Protein AF-A0A7Y2J0A7-F1 (afdb_monomer)

Solvent-accessible surface area (backbone atoms only — not comparable to full-atom values): 10493 Å² total; per-residue (Å²): 134,91,78,82,80,73,79,68,77,66,70,48,81,43,72,71,46,45,48,79,30,55,46,78,40,75,94,74,41,31,39,36,39,53,34,54,49,32,72,32,70,33,45,64,50,41,46,47,48,51,52,48,50,52,51,53,39,60,71,69,75,52,69,71,28,32,35,39,36,38,28,37,69,43,42,71,33,80,70,11,40,67,49,42,56,51,52,52,50,52,49,42,73,71,30,41,77,47,70,30,33,20,34,58,40,75,66,56,42,54,50,51,45,57,75,70,57,76,78,74,85,62,92,44,62,34,70,46,66,68,62,36,51,54,52,56,74,73,52,86,81,84,70,77,85,70,86,76,77,77,73,94,69,57,81,70,70,64,66,79,77,69,82,83,70,90,84,70,91,74,91,86,85,133

Foldseek 3Di:
DDDPPPPPVEFDLDLVSLVVQWDADVVLQETEGELALYEAPAQVSLCSNLVSNVVVCVVVVAWAGAYEYECANHHYDPRNVVNNVVSVVVSCVGYYPYYAYENHDPVSVVVVCVVVPDDDDPVRYYHDPVVNSVVSSPDDDPDDDDPDPPPPDDPVNVPPPDDDPPPDPDDDDD

pLDDT: mean 75.25, std 20.15, range [33.25, 95.31]

Sequence (174 aa):
MAQTDSTVDEIEFTPEGIDTRLTFHPEKEVFEVDLSHVHFHNSADVNAFYDRAEDRIAQSGEDLWFFLVNYQGCRIDPAAWIAFSRRGKTLNLAHSMASVRYDASPETRRQIERDAGTEAFDPNLFTDRDAAMARLSTMPSKRRAKIVHTPNYTRADFVERIEFLMEDRIMEVD

Secondary structure (DSSP, 8-state):
---------PPP-SHHHHHTTEEEEGGGTEEEEE-TT-EE-SHHHHHHHHHHHHHHHHHTT-S-EEEEEE-TT-EE-HHHHHHHHHHHHHHHHHHEEEEEEE---HHHHHHHHHHTTS-S--TTEESSHHHHHHHHHTSPP-S-----------TTTTTTT----TTS------

Structure (mmCIF, N/CA/C/O backbone):
data_AF-A0A7Y2J0A7-F1
#
_entry.id   AF-A0A7Y2J0A7-F1
#
loop_
_atom_site.group_PDB
_atom_site.id
_atom_site.type_symbol
_atom_site.label_atom_id
_atom_site.label_alt_id
_atom_site.label_comp_id
_atom_site.label_asym_id
_atom_site.label_entity_id
_atom_site.label_seq_id
_atom_site.pdbx_PDB_ins_code
_atom_site.Cartn_x
_atom_site.Cartn_y
_atom_site.Cartn_z
_atom_site.occupancy
_atom_site.B_iso_or_equiv
_atom_site.auth_seq_id
_atom_site.auth_comp_id
_atom_site.auth_asym_id
_atom_site.auth_atom_id
_atom_site.pdbx_PDB_model_num
ATOM 1 N N . MET A 1 1 ? -2.227 -18.721 -37.559 1.00 42.53 1 MET A N 1
ATOM 2 C CA . MET A 1 1 ? -1.146 -18.283 -36.652 1.00 42.53 1 MET A CA 1
ATOM 3 C C . MET A 1 1 ? -1.811 -17.484 -35.554 1.00 42.53 1 MET A C 1
ATOM 5 O O . MET A 1 1 ? -2.503 -16.528 -35.870 1.00 42.53 1 MET A O 1
ATOM 9 N N . ALA A 1 2 ? -1.741 -17.975 -34.319 1.00 42.91 2 ALA A N 1
ATOM 10 C CA . ALA A 1 2 ? -2.363 -17.337 -33.169 1.00 42.91 2 ALA A CA 1
ATOM 11 C C . ALA A 1 2 ? -1.525 -16.122 -32.766 1.00 42.91 2 ALA A C 1
ATOM 13 O O . ALA A 1 2 ? -0.347 -16.269 -32.451 1.00 42.91 2 ALA A O 1
ATOM 14 N N . GLN A 1 3 ? -2.135 -14.945 -32.799 1.00 38.09 3 GLN A N 1
ATOM 15 C CA . GLN A 1 3 ? -1.621 -13.763 -32.130 1.00 38.09 3 GLN A CA 1
ATOM 16 C C . GLN A 1 3 ? -2.648 -13.452 -31.049 1.00 38.09 3 GLN A C 1
ATOM 18 O O . GLN A 1 3 ? -3.631 -12.754 -31.274 1.00 38.09 3 GLN A O 1
ATOM 23 N N . THR A 1 4 ? -2.488 -14.128 -29.913 1.00 41.62 4 THR A N 1
ATOM 24 C CA . THR A 1 4 ? -3.208 -13.792 -28.691 1.00 41.62 4 THR A CA 1
ATOM 25 C C . THR A 1 4 ? -2.550 -12.526 -28.168 1.00 41.62 4 THR A C 1
ATOM 27 O O . THR A 1 4 ? -1.594 -12.586 -27.399 1.00 41.62 4 THR A O 1
ATOM 30 N N . ASP A 1 5 ? -3.004 -11.385 -28.674 1.00 42.00 5 ASP A N 1
ATOM 31 C CA . ASP A 1 5 ? -2.735 -10.088 -28.071 1.00 42.00 5 ASP A CA 1
ATOM 32 C C . ASP A 1 5 ? -3.606 -10.010 -26.812 1.00 42.00 5 ASP A C 1
ATOM 34 O O . ASP A 1 5 ? -4.701 -9.450 -26.799 1.00 42.00 5 ASP A O 1
ATOM 38 N N . SER A 1 6 ? -3.188 -10.747 -25.780 1.00 44.53 6 SER A N 1
ATOM 39 C CA . SER A 1 6 ? -3.739 -10.589 -24.444 1.00 44.53 6 SER A CA 1
ATOM 40 C C . SER A 1 6 ? -3.280 -9.221 -23.979 1.00 44.53 6 SER A C 1
ATOM 42 O O . SER A 1 6 ? -2.141 -9.072 -23.545 1.00 44.53 6 SER A O 1
ATOM 44 N N . THR A 1 7 ? -4.157 -8.233 -24.116 1.00 47.16 7 THR A N 1
ATOM 45 C CA . THR A 1 7 ? -4.034 -6.919 -23.494 1.00 47.16 7 THR A CA 1
ATOM 46 C C . THR A 1 7 ? -3.964 -7.169 -21.990 1.00 47.16 7 THR A C 1
ATOM 48 O O . THR A 1 7 ? -4.975 -7.356 -21.319 1.00 47.16 7 THR A O 1
ATOM 51 N N . VAL A 1 8 ? -2.748 -7.340 -21.477 1.00 52.97 8 VAL A N 1
ATOM 52 C CA . VAL A 1 8 ? -2.506 -7.301 -20.042 1.00 52.97 8 VAL A CA 1
ATOM 53 C C . VAL A 1 8 ? -2.794 -5.856 -19.673 1.00 52.97 8 VAL A C 1
ATOM 55 O O . VAL A 1 8 ? -2.208 -4.965 -20.280 1.00 52.97 8 VAL A O 1
ATOM 58 N N . ASP A 1 9 ? -3.762 -5.643 -18.787 1.00 57.22 9 ASP A N 1
ATOM 59 C CA . ASP A 1 9 ? -4.201 -4.327 -18.317 1.00 57.22 9 ASP A CA 1
ATOM 60 C C . ASP A 1 9 ? -3.012 -3.633 -17.627 1.00 57.22 9 ASP A C 1
ATOM 62 O O . ASP A 1 9 ? -2.760 -3.802 -16.429 1.00 57.22 9 ASP A O 1
ATOM 66 N N . GLU A 1 10 ? -2.178 -2.978 -18.435 1.00 67.31 10 GLU A N 1
ATOM 67 C CA . GLU A 1 10 ? -0.972 -2.302 -17.993 1.00 67.31 10 GLU A CA 1
ATOM 68 C C . GLU A 1 10 ? -1.416 -1.044 -17.259 1.00 67.31 10 GLU A C 1
ATOM 70 O O . GLU A 1 10 ? -2.137 -0.204 -17.797 1.00 67.31 10 GLU A O 1
ATOM 75 N N . ILE A 1 11 ? -1.047 -0.955 -15.984 1.00 83.31 11 ILE A N 1
ATOM 76 C CA . ILE A 1 11 ? -1.412 0.186 -15.159 1.00 83.31 11 ILE A CA 1
ATOM 77 C C . ILE A 1 11 ? -0.820 1.466 -15.753 1.00 83.31 11 ILE A C 1
ATOM 79 O O . ILE A 1 11 ? 0.379 1.558 -16.016 1.00 83.31 11 ILE A O 1
ATOM 83 N N . GLU A 1 12 ? -1.647 2.494 -15.889 1.00 87.75 12 GLU A N 1
ATOM 84 C CA . GLU A 1 12 ? -1.138 3.846 -16.065 1.00 87.75 12 GLU A CA 1
ATOM 85 C C . GLU A 1 12 ? -0.694 4.379 -14.697 1.00 87.75 12 GLU A C 1
ATOM 87 O O . GLU A 1 12 ? -1.491 4.445 -13.760 1.00 87.75 12 GLU A O 1
ATOM 92 N N . PHE A 1 13 ? 0.573 4.790 -14.564 1.00 91.06 13 PHE A N 1
ATOM 93 C CA . PHE A 1 13 ? 1.109 5.416 -13.342 1.00 91.06 13 PHE A CA 1
ATOM 94 C C . PHE A 1 13 ? 0.624 6.871 -13.163 1.00 91.06 13 PHE A C 1
ATOM 96 O O . PHE A 1 13 ? 1.389 7.777 -12.830 1.00 91.06 13 PHE A O 1
ATOM 103 N N . THR A 1 14 ? -0.665 7.092 -13.406 1.00 92.38 14 THR A N 1
ATOM 104 C CA . THR A 1 14 ? -1.423 8.309 -13.118 1.00 92.38 14 THR A CA 1
ATOM 105 C C . THR A 1 14 ? -2.182 8.137 -11.799 1.00 92.38 14 THR A C 1
ATOM 107 O O . THR A 1 14 ? -2.422 7.004 -11.370 1.00 92.38 14 THR A O 1
ATOM 110 N N . PRO A 1 15 ? -2.582 9.227 -11.121 1.00 91.19 15 PRO A N 1
ATOM 111 C CA . PRO A 1 15 ? -3.362 9.129 -9.887 1.00 91.19 15 PRO A CA 1
ATOM 112 C C . PRO A 1 15 ? -4.623 8.268 -10.035 1.00 91.19 15 PRO A C 1
ATOM 114 O O . PRO A 1 15 ? -4.916 7.461 -9.156 1.00 91.19 15 PRO A O 1
ATOM 117 N N . GLU A 1 16 ? -5.340 8.406 -11.150 1.00 91.44 16 GLU A N 1
ATOM 118 C CA . GLU A 1 16 ? -6.568 7.666 -11.437 1.00 91.44 16 GLU A CA 1
ATOM 119 C C . GLU A 1 16 ? -6.286 6.183 -11.692 1.00 91.44 16 GLU A C 1
ATOM 121 O O . GLU A 1 16 ? -6.995 5.330 -11.160 1.00 91.44 16 GLU A O 1
ATOM 126 N N . GLY A 1 17 ? -5.234 5.868 -12.457 1.00 90.88 17 GLY A N 1
ATOM 127 C CA . GLY A 1 17 ? -4.824 4.489 -12.720 1.00 90.88 17 GLY A CA 1
ATOM 128 C C . GLY A 1 17 ? -4.378 3.776 -11.445 1.00 90.88 17 GLY A C 1
ATOM 129 O O . GLY A 1 17 ? -4.804 2.651 -11.177 1.00 90.88 17 GLY A O 1
ATOM 130 N N . ILE A 1 18 ? -3.604 4.459 -10.599 1.00 93.38 18 ILE A N 1
ATOM 131 C CA . ILE A 1 18 ? -3.159 3.930 -9.306 1.00 93.38 18 ILE A CA 1
ATOM 132 C C . ILE A 1 18 ? -4.339 3.735 -8.348 1.00 93.38 18 ILE A C 1
ATOM 134 O O . ILE A 1 18 ? -4.403 2.708 -7.677 1.00 93.38 18 ILE A O 1
ATOM 138 N N . ASP A 1 19 ? -5.309 4.651 -8.313 1.00 91.81 19 ASP A N 1
ATOM 139 C CA . ASP A 1 19 ? -6.481 4.531 -7.437 1.00 91.81 19 ASP A CA 1
ATOM 140 C C . ASP A 1 19 ? -7.290 3.256 -7.681 1.00 91.81 19 ASP A C 1
ATOM 142 O O . ASP A 1 19 ? -7.824 2.688 -6.727 1.00 91.81 19 ASP A O 1
ATOM 146 N N . THR A 1 20 ? -7.336 2.757 -8.921 1.00 92.44 20 THR A N 1
ATOM 147 C CA . THR A 1 20 ? -8.010 1.482 -9.231 1.00 92.44 20 THR A CA 1
ATOM 148 C C . THR A 1 20 ? -7.403 0.285 -8.494 1.00 92.44 20 THR A C 1
ATOM 150 O O . THR A 1 20 ? -8.070 -0.732 -8.312 1.00 92.44 20 THR A O 1
ATOM 153 N N . ARG A 1 21 ? -6.152 0.411 -8.037 1.00 92.88 21 ARG A N 1
ATOM 154 C CA . ARG A 1 21 ? -5.388 -0.631 -7.343 1.00 92.88 21 ARG A CA 1
ATOM 155 C C . ARG A 1 21 ? -5.369 -0.468 -5.826 1.00 92.88 21 ARG A C 1
ATOM 157 O O . ARG A 1 21 ? -4.799 -1.310 -5.133 1.00 92.88 21 ARG A O 1
ATOM 164 N N . LEU A 1 22 ? -5.963 0.601 -5.296 1.00 93.94 22 LEU A N 1
ATOM 165 C CA . LEU A 1 22 ? -5.904 0.959 -3.882 1.00 93.94 22 LEU A CA 1
ATOM 166 C C . LEU A 1 22 ? -7.299 0.901 -3.254 1.00 93.94 22 LEU A C 1
ATOM 168 O O . LEU A 1 22 ? -8.128 1.789 -3.456 1.00 93.94 22 LEU A O 1
ATOM 172 N N . THR A 1 23 ? -7.553 -0.124 -2.441 1.00 94.50 23 THR A N 1
ATOM 173 C CA . THR A 1 23 ? -8.860 -0.340 -1.802 1.00 94.50 23 THR A CA 1
ATOM 174 C C . THR A 1 23 ? -8.749 -0.293 -0.282 1.00 94.50 23 THR A C 1
ATOM 176 O O . THR A 1 23 ? -7.892 -0.940 0.311 1.00 94.50 23 THR A O 1
ATOM 179 N N . PHE A 1 24 ? -9.648 0.439 0.375 1.00 92.50 24 PHE A N 1
ATOM 180 C CA . PHE A 1 24 ? -9.759 0.451 1.835 1.00 92.50 24 PHE A CA 1
ATOM 181 C C . PHE A 1 24 ? -10.972 -0.367 2.274 1.00 92.50 24 PHE A C 1
ATOM 183 O O . PHE A 1 24 ? -12.084 -0.120 1.813 1.00 92.50 24 PHE A O 1
ATOM 190 N N . HIS A 1 25 ? -10.754 -1.287 3.212 1.00 91.88 25 HIS A N 1
ATOM 191 C CA . HIS A 1 25 ? -11.788 -2.060 3.903 1.00 91.88 25 HIS A CA 1
ATOM 192 C C . HIS A 1 25 ? -11.868 -1.556 5.350 1.00 91.88 25 HIS A C 1
ATOM 194 O O . HIS A 1 25 ? -11.196 -2.104 6.233 1.00 91.88 25 HIS A O 1
ATOM 200 N N . PRO A 1 26 ? -12.604 -0.459 5.614 1.00 88.75 26 PRO A N 1
ATOM 201 C CA . PRO A 1 26 ? -12.605 0.202 6.916 1.00 88.75 26 PRO A CA 1
ATOM 202 C C . PRO A 1 26 ? -13.089 -0.715 8.041 1.00 88.75 26 PRO A C 1
ATOM 204 O O . PRO A 1 26 ? -12.529 -0.669 9.132 1.00 88.75 26 PRO A O 1
ATOM 207 N N . GLU A 1 27 ? -14.057 -1.595 7.776 1.00 87.50 27 GLU A N 1
ATOM 208 C CA . GLU A 1 27 ? -14.594 -2.528 8.771 1.00 87.50 27 GLU A CA 1
ATOM 209 C C . GLU A 1 27 ? -13.592 -3.600 9.221 1.00 87.50 27 GLU A C 1
ATOM 211 O O . GLU A 1 27 ? -13.743 -4.168 10.300 1.00 87.50 27 GLU A O 1
ATOM 216 N N . LYS A 1 28 ? -12.554 -3.855 8.417 1.00 87.75 28 LYS A N 1
ATOM 217 C CA . LYS A 1 28 ? -11.457 -4.781 8.741 1.00 87.75 28 LYS A CA 1
ATOM 218 C C . LYS A 1 28 ? -10.154 -4.056 9.062 1.00 87.75 28 LYS A C 1
ATOM 220 O O . LYS A 1 28 ? -9.157 -4.708 9.349 1.00 87.75 28 LYS A O 1
ATOM 225 N N . GLU A 1 29 ? -10.154 -2.725 8.984 1.00 92.81 29 GLU A N 1
ATOM 226 C CA . GLU A 1 29 ? -8.959 -1.890 9.102 1.00 92.81 29 GLU A CA 1
ATOM 227 C C . GLU A 1 29 ? -7.859 -2.281 8.099 1.00 92.81 29 GLU A C 1
ATOM 229 O O . GLU A 1 29 ? -6.673 -2.118 8.381 1.00 92.81 29 GLU A O 1
ATOM 234 N N . VAL A 1 30 ? -8.246 -2.786 6.919 1.00 92.88 30 VAL A N 1
ATOM 235 C CA . VAL A 1 30 ? -7.316 -3.257 5.881 1.00 92.88 30 VAL A CA 1
ATOM 236 C C . VAL A 1 30 ? -7.181 -2.226 4.767 1.00 92.88 30 VAL A C 1
ATOM 238 O O . VAL A 1 30 ? -8.174 -1.763 4.210 1.00 92.88 30 VAL A O 1
ATOM 241 N N . PHE A 1 31 ? -5.941 -1.917 4.412 1.00 94.62 31 PHE A N 1
ATOM 242 C CA . PHE A 1 31 ? -5.571 -1.273 3.164 1.00 94.62 31 PHE A CA 1
ATOM 243 C C . PHE A 1 31 ? -5.055 -2.343 2.198 1.00 94.62 31 PHE A C 1
ATOM 245 O O . PHE A 1 31 ? -4.015 -2.967 2.428 1.00 94.62 31 PHE A O 1
ATOM 252 N N . GLU A 1 32 ? -5.826 -2.596 1.148 1.00 94.50 32 GLU A N 1
ATOM 253 C CA . GLU A 1 32 ? -5.504 -3.552 0.101 1.00 94.50 32 GLU A CA 1
ATOM 254 C C . GLU A 1 32 ? -4.851 -2.851 -1.091 1.00 94.50 32 GLU A C 1
ATOM 256 O O . GLU A 1 32 ? -5.379 -1.880 -1.637 1.00 94.50 32 GLU A O 1
ATOM 261 N N . VAL A 1 33 ? -3.701 -3.383 -1.490 1.00 94.44 33 VAL A N 1
ATOM 262 C CA . VAL A 1 33 ? -2.875 -2.910 -2.594 1.00 94.44 33 VAL A CA 1
ATOM 263 C C . VAL A 1 33 ? -2.801 -4.016 -3.638 1.00 94.44 33 VAL A C 1
ATOM 265 O O . VAL A 1 33 ? -2.189 -5.063 -3.409 1.00 94.44 33 VAL A O 1
ATOM 268 N N . ASP A 1 34 ? -3.414 -3.783 -4.792 1.00 92.88 34 ASP A N 1
ATOM 269 C CA . ASP A 1 34 ? -3.408 -4.725 -5.902 1.00 92.88 34 ASP A CA 1
ATOM 270 C C . ASP A 1 34 ? -2.258 -4.438 -6.879 1.00 92.88 34 ASP A C 1
ATOM 272 O O . ASP A 1 34 ? -2.372 -3.582 -7.751 1.00 92.88 34 ASP A O 1
ATOM 276 N N . LEU A 1 35 ? -1.140 -5.165 -6.769 1.00 91.25 35 LEU A N 1
ATOM 277 C CA . LEU A 1 35 ? -0.046 -5.083 -7.749 1.00 91.25 35 LEU A CA 1
ATOM 278 C C . LEU A 1 35 ? -0.189 -6.128 -8.861 1.00 91.25 35 LEU A C 1
ATOM 280 O O . LEU A 1 35 ? 0.805 -6.461 -9.517 1.00 91.25 35 LEU A O 1
ATOM 284 N N . SER A 1 36 ? -1.393 -6.675 -9.068 1.00 89.69 36 SER A N 1
ATOM 285 C CA . SER A 1 36 ? -1.591 -7.701 -10.080 1.00 89.69 36 SER A CA 1
ATOM 286 C C . SER A 1 36 ? -1.226 -7.184 -11.471 1.00 89.69 36 SER A C 1
ATOM 288 O O . SER A 1 36 ? -1.732 -6.163 -11.937 1.00 89.69 36 SER A O 1
ATOM 290 N N . HIS A 1 37 ? -0.309 -7.896 -12.123 1.00 88.25 37 HIS A N 1
ATOM 291 C CA . HIS A 1 37 ? 0.223 -7.589 -13.450 1.00 88.25 37 HIS A CA 1
ATOM 292 C C . HIS A 1 37 ? 0.879 -6.206 -13.593 1.00 88.25 37 HIS A C 1
ATOM 294 O O . HIS A 1 37 ? 1.171 -5.779 -14.707 1.00 88.25 37 HIS A O 1
ATOM 300 N N . VAL A 1 38 ? 1.178 -5.527 -12.482 1.00 90.75 38 VAL A N 1
ATOM 301 C CA . VAL A 1 38 ? 1.889 -4.247 -12.498 1.00 90.75 38 VAL A CA 1
ATOM 302 C C . VAL A 1 38 ? 3.363 -4.475 -12.819 1.00 90.75 38 VAL A C 1
ATOM 304 O O . VAL A 1 38 ? 4.015 -5.328 -12.206 1.00 90.75 38 VAL A O 1
ATOM 307 N N . HIS A 1 39 ? 3.902 -3.675 -13.740 1.00 91.88 39 HIS A N 1
ATOM 308 C CA . HIS A 1 39 ? 5.323 -3.656 -14.072 1.00 91.88 39 HIS A CA 1
ATOM 309 C C . HIS A 1 39 ? 5.943 -2.303 -13.711 1.00 91.88 39 HIS A C 1
ATOM 311 O O . HIS A 1 39 ? 5.647 -1.280 -14.318 1.00 91.88 39 HIS A O 1
ATOM 317 N N . PHE A 1 40 ? 6.818 -2.304 -12.706 1.00 90.38 40 PHE A N 1
ATOM 318 C CA . PHE A 1 40 ? 7.630 -1.145 -12.340 1.00 90.38 40 PHE A CA 1
ATOM 319 C C . PHE A 1 40 ? 8.939 -1.153 -13.135 1.00 90.38 40 PHE A C 1
ATOM 321 O O . PHE A 1 40 ? 9.831 -1.957 -12.846 1.00 90.38 40 PHE A O 1
ATOM 328 N N . HIS A 1 41 ? 9.072 -0.250 -14.105 1.00 91.38 41 HIS A N 1
ATOM 329 C CA . HIS A 1 41 ? 10.239 -0.170 -14.987 1.00 91.38 41 HIS A CA 1
ATOM 330 C C . HIS A 1 41 ? 11.373 0.640 -14.353 1.00 91.38 41 HIS A C 1
ATOM 332 O O . HIS A 1 41 ? 12.559 0.348 -14.514 1.00 91.38 41 HIS A O 1
ATOM 338 N N . ASN A 1 42 ? 11.017 1.697 -13.627 1.00 91.81 42 ASN A N 1
ATOM 339 C CA . ASN A 1 42 ? 11.978 2.647 -13.084 1.00 91.81 42 ASN A CA 1
ATOM 340 C C . ASN A 1 42 ? 11.521 3.217 -11.727 1.00 91.81 42 ASN A C 1
ATOM 342 O O . ASN A 1 42 ? 10.462 2.885 -11.198 1.00 91.81 42 ASN A O 1
ATOM 346 N N . SER A 1 43 ? 12.353 4.068 -11.126 1.00 93.44 43 SER A N 1
ATOM 347 C CA . SER A 1 43 ? 12.054 4.673 -9.826 1.00 93.44 43 SER A CA 1
ATOM 348 C C . SER A 1 43 ? 10.923 5.704 -9.861 1.00 93.44 43 SER A C 1
ATOM 350 O O . SER A 1 43 ? 10.301 5.915 -8.824 1.00 93.44 43 SER A O 1
ATOM 352 N N . ALA A 1 44 ? 10.638 6.337 -11.002 1.00 94.69 44 ALA A N 1
ATOM 353 C CA . ALA A 1 44 ? 9.530 7.279 -11.138 1.00 94.69 44 ALA A CA 1
ATOM 354 C C . ALA A 1 44 ? 8.179 6.563 -11.014 1.00 94.69 44 ALA A C 1
ATOM 356 O O . ALA A 1 44 ? 7.343 7.030 -10.249 1.00 94.69 44 ALA A O 1
ATOM 357 N N . ASP A 1 45 ? 8.015 5.399 -11.651 1.00 94.44 45 ASP A N 1
ATOM 358 C CA . ASP A 1 45 ? 6.812 4.557 -11.535 1.00 94.44 45 ASP A CA 1
ATOM 359 C C . ASP A 1 45 ? 6.542 4.183 -10.069 1.00 94.44 45 ASP A C 1
ATOM 361 O O . ASP A 1 45 ? 5.434 4.312 -9.547 1.00 94.44 45 ASP A O 1
ATOM 365 N N . VAL A 1 46 ? 7.605 3.762 -9.374 1.00 92.75 46 VAL A N 1
ATOM 366 C CA . VAL A 1 46 ? 7.555 3.422 -7.951 1.00 92.75 46 VAL A CA 1
ATOM 367 C C . VAL A 1 46 ? 7.160 4.641 -7.125 1.00 92.75 46 VAL A C 1
ATOM 369 O O . VAL A 1 46 ? 6.261 4.549 -6.294 1.00 92.75 46 VAL A O 1
ATOM 372 N N . ASN A 1 47 ? 7.826 5.779 -7.327 1.00 93.88 47 ASN A N 1
ATOM 373 C CA . ASN A 1 47 ? 7.534 6.986 -6.562 1.00 93.88 47 ASN A CA 1
ATOM 374 C C . ASN A 1 47 ? 6.085 7.427 -6.781 1.00 93.88 47 ASN A C 1
ATOM 376 O O . ASN A 1 47 ? 5.382 7.606 -5.797 1.00 93.88 47 ASN A O 1
ATOM 380 N N . ALA A 1 48 ? 5.610 7.474 -8.028 1.00 95.00 48 ALA A N 1
ATOM 381 C CA . ALA A 1 48 ? 4.227 7.821 -8.346 1.00 95.00 48 ALA A CA 1
ATOM 382 C C . ALA A 1 48 ? 3.222 6.919 -7.610 1.00 95.00 48 ALA A C 1
ATOM 384 O O . ALA A 1 48 ? 2.286 7.418 -6.984 1.00 95.00 48 ALA A O 1
ATOM 385 N N . PHE A 1 49 ? 3.449 5.600 -7.617 1.00 95.31 49 PHE A N 1
ATOM 386 C CA . PHE A 1 49 ? 2.583 4.647 -6.922 1.00 95.31 49 PHE A CA 1
ATOM 387 C C . PHE A 1 49 ? 2.562 4.868 -5.405 1.00 95.31 49 PHE A C 1
ATOM 389 O O . PHE A 1 49 ? 1.494 4.942 -4.795 1.00 95.31 49 PHE A O 1
ATOM 396 N N . TYR A 1 50 ? 3.737 4.977 -4.781 1.00 93.50 50 TYR A N 1
ATOM 397 C CA . TYR A 1 50 ? 3.836 5.124 -3.329 1.00 93.50 50 TYR A CA 1
ATOM 398 C C . TYR A 1 50 ? 3.395 6.509 -2.841 1.00 93.50 50 TYR A C 1
ATOM 400 O O . TYR A 1 50 ? 2.765 6.582 -1.791 1.00 93.50 50 TYR A O 1
ATOM 408 N N . ASP A 1 51 ? 3.667 7.578 -3.595 1.00 95.25 51 ASP A N 1
ATOM 409 C CA . ASP A 1 51 ? 3.189 8.932 -3.289 1.00 95.25 51 ASP A CA 1
ATOM 410 C C . ASP A 1 51 ? 1.655 8.942 -3.289 1.00 95.25 51 ASP A C 1
ATOM 412 O O . ASP A 1 51 ? 1.027 9.402 -2.335 1.00 95.25 51 ASP A O 1
ATOM 416 N N . ARG A 1 52 ? 1.034 8.321 -4.304 1.00 95.06 52 ARG A N 1
ATOM 417 C CA . ARG A 1 52 ? -0.424 8.211 -4.353 1.00 95.06 52 ARG A CA 1
ATOM 418 C C . ARG A 1 52 ? -0.983 7.352 -3.219 1.00 95.06 52 ARG A C 1
ATOM 420 O O . ARG A 1 52 ? -2.013 7.704 -2.647 1.00 95.06 52 ARG A O 1
ATOM 427 N N . ALA A 1 53 ? -0.325 6.251 -2.862 1.00 92.94 53 ALA A N 1
ATOM 428 C CA . ALA A 1 53 ? -0.743 5.428 -1.730 1.00 92.94 53 ALA A CA 1
ATOM 429 C C . ALA A 1 53 ? -0.695 6.199 -0.398 1.00 92.94 53 ALA A C 1
ATOM 431 O O . ALA A 1 53 ? -1.642 6.116 0.385 1.00 92.94 53 ALA A O 1
ATOM 432 N N . GLU A 1 54 ? 0.361 6.984 -0.162 1.00 93.25 54 GLU A N 1
ATOM 433 C CA . GLU A 1 54 ? 0.490 7.857 1.014 1.00 93.25 54 GLU A CA 1
ATOM 434 C C . GLU A 1 54 ? -0.621 8.918 1.044 1.00 93.25 54 GLU A C 1
ATOM 436 O O . GLU A 1 54 ? -1.290 9.074 2.069 1.00 93.25 54 GLU A O 1
ATOM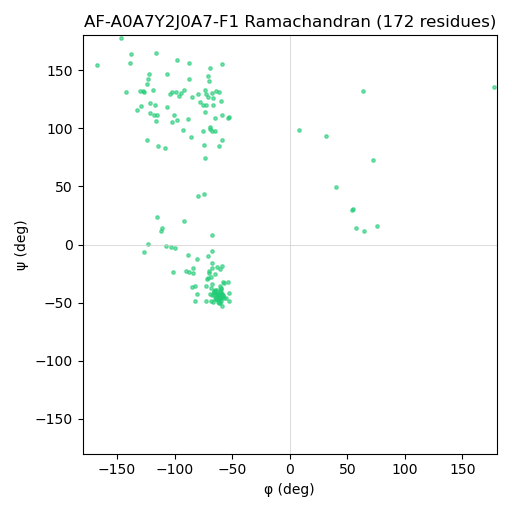 441 N N . ASP A 1 55 ? -0.902 9.567 -0.089 1.00 93.62 55 ASP A N 1
ATOM 442 C CA . ASP A 1 55 ? -2.003 10.529 -0.212 1.00 93.62 55 ASP A CA 1
ATOM 443 C C . ASP A 1 55 ? -3.362 9.897 0.112 1.00 93.62 55 ASP A C 1
ATOM 445 O O . ASP A 1 55 ? -4.192 10.498 0.797 1.00 93.62 55 ASP A O 1
ATOM 449 N N . ARG A 1 56 ? -3.611 8.673 -0.367 1.00 92.81 56 ARG A N 1
ATOM 450 C CA . ARG A 1 56 ? -4.868 7.955 -0.118 1.00 92.81 56 ARG A CA 1
ATOM 451 C C . ARG A 1 56 ? -5.010 7.539 1.346 1.00 92.81 56 ARG A C 1
ATOM 453 O O . ARG A 1 56 ? -6.108 7.646 1.893 1.00 92.81 56 ARG A O 1
ATOM 460 N N . ILE A 1 57 ? -3.920 7.134 2.002 1.00 91.19 57 ILE A N 1
ATOM 461 C CA . ILE A 1 57 ? -3.907 6.874 3.450 1.00 91.19 57 ILE A CA 1
ATOM 462 C C . ILE A 1 57 ? -4.207 8.169 4.213 1.00 91.19 57 ILE A C 1
ATOM 464 O O . ILE A 1 57 ? -5.099 8.174 5.060 1.00 91.19 57 ILE A O 1
ATOM 468 N N . ALA A 1 58 ? -3.562 9.286 3.866 1.00 90.25 58 ALA A N 1
ATOM 469 C CA . ALA A 1 58 ? -3.831 10.577 4.498 1.00 90.25 58 ALA A CA 1
ATOM 470 C C . ALA A 1 58 ? -5.300 11.015 4.325 1.00 90.25 58 ALA A C 1
ATOM 472 O O . ALA A 1 58 ? -5.946 11.441 5.284 1.00 90.25 58 ALA A O 1
ATOM 473 N N . GLN A 1 59 ? -5.869 10.838 3.127 1.00 89.81 59 GLN A N 1
ATOM 474 C CA . GLN A 1 59 ? -7.281 11.129 2.837 1.00 89.81 59 GLN A CA 1
ATOM 475 C C . GLN A 1 59 ? -8.261 10.232 3.603 1.00 89.81 59 GLN A C 1
ATOM 477 O O . GLN A 1 59 ? -9.397 10.640 3.837 1.00 89.81 59 GLN A O 1
ATOM 482 N N . SER A 1 60 ? -7.846 9.027 4.009 1.00 88.31 60 SER A N 1
ATOM 483 C CA . SER A 1 60 ? -8.678 8.137 4.830 1.00 88.31 60 SER A CA 1
ATOM 484 C C . SER A 1 60 ? -8.925 8.685 6.246 1.00 88.31 60 SER A C 1
ATOM 486 O O . SER A 1 60 ? -9.845 8.234 6.932 1.00 88.31 60 SER A O 1
ATOM 488 N N . GLY A 1 61 ? -8.131 9.681 6.669 1.00 87.38 61 GLY A N 1
ATOM 489 C CA . GLY A 1 61 ? -8.190 10.300 7.994 1.00 87.38 61 GLY A CA 1
ATOM 490 C C . GLY A 1 61 ? -7.576 9.440 9.095 1.00 87.38 61 GLY A C 1
ATOM 491 O O . GLY A 1 61 ? -7.868 9.645 10.273 1.00 87.38 61 GLY A O 1
ATOM 492 N N . GLU A 1 62 ? -6.795 8.433 8.713 1.00 87.19 62 GLU A N 1
ATOM 493 C CA . GLU A 1 62 ? -6.346 7.379 9.600 1.00 87.19 62 GLU A CA 1
ATOM 494 C C . GLU A 1 62 ? -4.911 6.960 9.295 1.00 87.19 62 GLU A C 1
ATOM 496 O O . GLU A 1 62 ? -4.575 6.645 8.154 1.00 87.19 62 GLU A O 1
ATOM 501 N N . ASP A 1 63 ? -4.088 6.894 10.340 1.00 85.12 63 ASP A N 1
ATOM 502 C CA . ASP A 1 63 ? -2.641 6.745 10.178 1.00 85.12 63 ASP A CA 1
ATOM 503 C C . ASP A 1 63 ? -2.172 5.291 10.077 1.00 85.12 63 ASP A C 1
ATOM 505 O O . ASP A 1 63 ? -1.091 5.041 9.552 1.00 85.12 63 ASP A O 1
ATOM 509 N N . LEU A 1 64 ? -2.949 4.335 10.597 1.00 88.94 64 LEU A N 1
ATOM 510 C CA . LEU A 1 64 ? -2.539 2.938 10.743 1.00 88.94 64 LEU A CA 1
ATOM 511 C C . LEU A 1 64 ? -3.544 1.984 10.102 1.00 88.94 64 LEU A C 1
ATOM 513 O O . LEU A 1 64 ? -4.734 2.039 10.404 1.00 88.94 64 LEU A O 1
ATOM 517 N N . TRP A 1 65 ? -3.042 1.059 9.289 1.00 91.81 65 TRP A N 1
ATOM 518 C CA . TRP A 1 65 ? -3.826 0.042 8.591 1.00 91.81 65 TRP A CA 1
ATOM 519 C C . TRP A 1 65 ? -3.116 -1.315 8.627 1.00 91.81 65 TRP A C 1
ATOM 521 O O . TRP A 1 65 ? -1.898 -1.408 8.781 1.00 91.81 65 TRP A O 1
ATOM 531 N N . PHE A 1 66 ? -3.874 -2.394 8.479 1.00 92.25 66 PHE A N 1
ATOM 532 C CA . PHE A 1 66 ? -3.331 -3.685 8.078 1.00 92.25 66 PHE A CA 1
ATOM 533 C C . PHE A 1 66 ? -3.117 -3.687 6.572 1.00 92.25 66 PHE A C 1
ATOM 535 O O . PHE A 1 66 ? -4.024 -3.336 5.827 1.00 92.25 66 PHE A O 1
ATOM 542 N N . PHE A 1 67 ? -1.938 -4.075 6.104 1.00 92.25 67 PHE A N 1
ATOM 543 C CA . PHE A 1 67 ? -1.662 -4.091 4.672 1.00 92.25 67 PHE A CA 1
ATOM 544 C C . PHE A 1 67 ? -1.924 -5.476 4.097 1.00 92.25 67 PHE A C 1
ATOM 546 O O . PHE A 1 67 ? -1.402 -6.476 4.595 1.00 92.25 67 PHE A O 1
ATOM 553 N N . LEU A 1 68 ? -2.685 -5.516 3.011 1.00 93.44 68 LEU A N 1
ATOM 554 C CA . LEU A 1 68 ? -2.863 -6.694 2.181 1.00 93.44 68 LEU A CA 1
ATOM 555 C C . LEU A 1 68 ? -2.313 -6.391 0.789 1.00 93.44 68 LEU A C 1
ATOM 557 O O . LEU A 1 68 ? -2.798 -5.474 0.140 1.00 93.44 68 LEU A O 1
ATOM 561 N N . VAL A 1 69 ? -1.319 -7.144 0.321 1.00 92.19 69 VAL A N 1
ATOM 562 C CA . VAL A 1 69 ? -0.668 -6.866 -0.969 1.00 92.19 69 VAL A CA 1
ATOM 563 C C . VAL A 1 69 ? -0.787 -8.058 -1.911 1.00 92.19 69 VAL A C 1
ATOM 565 O O . VAL A 1 69 ? -0.301 -9.148 -1.596 1.00 92.19 69 VAL A O 1
ATOM 568 N N . ASN A 1 70 ? -1.391 -7.834 -3.076 1.00 91.31 70 ASN A N 1
ATOM 569 C CA . ASN A 1 70 ? -1.417 -8.794 -4.175 1.00 91.31 70 ASN A CA 1
ATOM 570 C C . ASN A 1 70 ? -0.145 -8.665 -5.016 1.00 91.31 70 ASN A C 1
ATOM 572 O O . ASN A 1 70 ? 0.146 -7.571 -5.489 1.00 91.31 70 ASN A O 1
ATOM 576 N N . TYR A 1 71 ? 0.581 -9.759 -5.248 1.00 88.62 71 TYR A N 1
ATOM 577 C CA . TYR A 1 71 ? 1.762 -9.786 -6.120 1.00 88.62 71 TYR A CA 1
ATOM 578 C C . TYR A 1 71 ? 1.566 -10.599 -7.409 1.00 88.62 71 TYR A C 1
ATOM 580 O O . TYR A 1 71 ? 2.551 -10.857 -8.112 1.00 88.62 71 TYR A O 1
ATOM 588 N N . GLN A 1 72 ? 0.333 -10.988 -7.749 1.00 87.69 72 GLN A N 1
ATOM 589 C CA . GLN A 1 72 ? 0.043 -11.831 -8.909 1.00 87.69 72 GLN A CA 1
ATOM 590 C C . GLN A 1 72 ? 0.646 -11.258 -10.196 1.00 87.69 72 GLN A C 1
ATOM 592 O O . GLN A 1 72 ? 0.192 -10.249 -10.716 1.00 87.69 72 GLN A O 1
ATOM 597 N N . GLY A 1 73 ? 1.673 -11.900 -10.752 1.00 84.75 73 GLY A N 1
ATOM 598 C CA . GLY A 1 73 ? 2.300 -11.435 -11.996 1.00 84.75 73 GLY A CA 1
ATOM 599 C C . GLY A 1 73 ? 2.990 -10.064 -11.908 1.00 84.75 73 GLY A C 1
ATOM 600 O O . GLY A 1 73 ? 3.355 -9.523 -12.948 1.00 84.75 73 GLY A O 1
ATOM 601 N N . CYS A 1 74 ? 3.188 -9.521 -10.702 1.00 89.12 74 CYS A N 1
ATOM 602 C CA . CYS A 1 74 ? 3.910 -8.272 -10.468 1.00 89.12 74 CYS A CA 1
ATOM 603 C C . CYS A 1 74 ? 5.381 -8.414 -10.888 1.00 89.12 74 CYS A C 1
ATOM 605 O O . CYS A 1 74 ? 6.058 -9.380 -10.508 1.00 89.12 74 CYS A O 1
ATOM 607 N N . ARG A 1 75 ? 5.887 -7.435 -11.645 1.00 87.31 75 ARG A N 1
ATOM 608 C CA . ARG A 1 75 ? 7.276 -7.367 -12.114 1.00 87.31 75 ARG A CA 1
ATOM 609 C C . ARG A 1 75 ? 7.925 -6.064 -11.677 1.00 87.31 75 ARG A C 1
ATOM 611 O O . ARG A 1 75 ? 7.324 -4.996 -11.741 1.00 87.31 75 ARG A O 1
ATOM 618 N N . ILE A 1 76 ? 9.172 -6.159 -11.233 1.00 88.00 76 ILE A N 1
ATOM 619 C CA . ILE A 1 76 ? 9.956 -5.012 -10.780 1.00 88.00 76 ILE A CA 1
ATOM 620 C C . ILE A 1 76 ? 11.319 -5.119 -11.442 1.00 88.00 76 ILE A C 1
ATOM 622 O O . ILE A 1 76 ? 12.070 -6.060 -11.171 1.00 88.00 76 ILE A O 1
ATOM 626 N N . ASP A 1 77 ? 11.640 -4.156 -12.296 1.00 87.56 77 ASP A N 1
ATOM 627 C CA . ASP A 1 77 ? 12.936 -4.123 -12.956 1.00 87.56 77 ASP A CA 1
ATOM 628 C C . ASP A 1 77 ? 14.052 -3.799 -11.951 1.00 87.56 77 ASP A C 1
ATOM 630 O O . ASP A 1 77 ? 13.835 -3.075 -10.970 1.00 87.56 77 ASP A O 1
ATOM 634 N N . PRO A 1 78 ? 15.295 -4.258 -12.195 1.00 86.44 78 PRO A N 1
ATOM 635 C CA . PRO A 1 78 ? 16.429 -3.964 -11.319 1.00 86.44 78 PRO A CA 1
ATOM 636 C C . PRO A 1 78 ? 16.639 -2.464 -11.059 1.00 86.44 78 PRO A C 1
ATOM 638 O O . PRO A 1 78 ? 17.051 -2.080 -9.965 1.00 86.44 78 PRO A O 1
ATOM 641 N N . ALA A 1 79 ? 16.322 -1.612 -12.042 1.00 89.19 79 ALA A N 1
ATOM 642 C CA . ALA A 1 79 ? 16.408 -0.156 -11.925 1.00 89.19 79 ALA A CA 1
ATOM 643 C C . ALA A 1 79 ? 15.372 0.438 -10.947 1.00 89.19 79 ALA A C 1
ATOM 645 O O . ALA A 1 79 ? 15.630 1.474 -10.332 1.00 89.19 79 ALA A O 1
ATOM 646 N N . ALA A 1 80 ? 14.225 -0.223 -10.771 1.00 90.31 80 ALA A N 1
ATOM 647 C CA . ALA A 1 80 ? 13.164 0.169 -9.846 1.00 90.31 80 ALA A CA 1
ATOM 648 C C . ALA A 1 80 ? 13.331 -0.447 -8.443 1.00 90.31 80 ALA A C 1
ATOM 650 O O . ALA A 1 80 ? 12.834 0.110 -7.461 1.00 90.31 80 ALA A O 1
ATOM 651 N N . TRP A 1 81 ? 14.062 -1.564 -8.323 1.00 85.19 81 TRP A N 1
ATOM 652 C CA . TRP A 1 81 ? 14.140 -2.379 -7.102 1.00 85.19 81 TRP A CA 1
ATOM 653 C C . TRP A 1 81 ? 14.516 -1.598 -5.839 1.00 85.19 81 TRP A C 1
ATOM 655 O O . TRP A 1 81 ? 13.856 -1.715 -4.805 1.00 85.19 81 TRP A O 1
ATOM 665 N N . ILE A 1 82 ? 15.569 -0.777 -5.911 1.00 85.50 82 ILE A N 1
ATOM 666 C CA . ILE A 1 82 ? 16.065 -0.027 -4.746 1.00 85.50 82 ILE A CA 1
ATOM 667 C C . ILE A 1 82 ? 14.995 0.947 -4.238 1.00 85.50 82 ILE A C 1
ATOM 669 O O . ILE A 1 82 ? 14.766 1.039 -3.029 1.00 85.50 82 ILE A O 1
ATOM 673 N N . ALA A 1 83 ? 14.327 1.655 -5.154 1.00 85.75 83 ALA A N 1
ATOM 674 C CA . ALA A 1 83 ? 13.236 2.556 -4.806 1.00 85.75 83 ALA A CA 1
ATOM 675 C C . ALA A 1 83 ? 12.069 1.771 -4.197 1.00 85.75 83 ALA A C 1
ATOM 677 O O . ALA A 1 83 ? 11.574 2.150 -3.137 1.00 85.75 83 ALA A O 1
ATOM 678 N N . PHE A 1 84 ? 11.693 0.644 -4.811 1.00 85.56 84 PHE A N 1
ATOM 679 C CA . PHE A 1 84 ? 10.576 -0.189 -4.370 1.00 85.56 84 PHE A CA 1
ATOM 680 C C . PHE A 1 84 ? 10.787 -0.726 -2.951 1.00 85.56 84 PHE A C 1
ATOM 682 O O . PHE A 1 84 ? 9.934 -0.548 -2.083 1.00 85.56 84 PHE A O 1
ATOM 689 N N . SER A 1 85 ? 11.956 -1.314 -2.684 1.00 80.50 85 SER A N 1
ATOM 690 C CA . SER A 1 85 ? 12.311 -1.853 -1.368 1.00 80.50 85 SER A CA 1
ATOM 691 C C . SER A 1 85 ? 12.335 -0.757 -0.296 1.00 80.50 85 SER A C 1
ATOM 693 O O . SER A 1 85 ? 11.746 -0.906 0.779 1.00 80.50 85 SER A O 1
ATOM 695 N N . ARG A 1 86 ? 12.950 0.396 -0.598 1.00 83.62 86 ARG A N 1
ATOM 696 C CA . ARG A 1 86 ? 13.040 1.512 0.350 1.00 83.62 86 ARG A CA 1
ATOM 697 C C . ARG A 1 86 ? 11.674 2.135 0.640 1.00 83.62 86 ARG A C 1
ATOM 699 O O . ARG A 1 86 ? 11.354 2.320 1.811 1.00 83.62 86 ARG A O 1
ATOM 706 N N . ARG A 1 87 ? 10.884 2.456 -0.389 1.00 88.81 87 ARG A N 1
ATOM 707 C CA . ARG A 1 87 ? 9.554 3.072 -0.233 1.00 88.81 87 ARG A CA 1
ATOM 708 C C . ARG A 1 87 ? 8.589 2.114 0.456 1.00 88.81 87 ARG A C 1
ATOM 710 O O . ARG A 1 87 ? 7.959 2.509 1.431 1.00 88.81 87 ARG A O 1
ATOM 717 N N . GLY A 1 88 ? 8.588 0.838 0.068 1.00 84.62 88 GLY A N 1
ATOM 718 C CA . GLY A 1 88 ? 7.810 -0.202 0.739 1.00 84.62 88 GLY A CA 1
ATOM 719 C C . GLY A 1 88 ? 8.159 -0.340 2.221 1.00 84.62 88 GLY A C 1
ATOM 720 O O . GLY A 1 88 ? 7.265 -0.421 3.063 1.00 84.62 88 GLY A O 1
ATOM 721 N N . LYS A 1 89 ? 9.449 -0.314 2.582 1.00 79.88 89 LYS A N 1
ATOM 722 C CA . LYS A 1 89 ? 9.877 -0.340 3.989 1.00 79.88 89 LYS A CA 1
ATOM 723 C C . LYS A 1 89 ? 9.423 0.905 4.753 1.00 79.88 89 LYS A C 1
ATOM 725 O O . LYS A 1 89 ? 8.905 0.766 5.858 1.00 79.88 89 LYS A O 1
ATOM 730 N N . THR A 1 90 ? 9.609 2.096 4.183 1.00 80.19 90 THR A N 1
ATOM 731 C CA . THR A 1 90 ? 9.189 3.361 4.806 1.00 80.19 90 THR A CA 1
ATOM 732 C C . THR A 1 90 ? 7.681 3.386 5.046 1.00 80.19 90 THR A C 1
ATOM 734 O O . THR A 1 90 ? 7.263 3.640 6.173 1.00 80.19 90 THR A O 1
ATOM 737 N N . LEU A 1 91 ? 6.880 3.042 4.032 1.00 84.88 91 LEU A N 1
ATOM 738 C CA . LEU A 1 91 ? 5.422 3.012 4.131 1.00 84.88 91 LEU A CA 1
ATOM 739 C C . LEU A 1 91 ? 4.955 2.032 5.214 1.00 84.88 91 LEU A C 1
ATOM 741 O O . LEU A 1 91 ? 4.121 2.378 6.046 1.00 84.88 91 LEU A O 1
ATOM 745 N N . ASN A 1 92 ? 5.534 0.826 5.252 1.00 80.00 92 ASN A N 1
ATOM 746 C CA . ASN A 1 92 ? 5.199 -0.162 6.278 1.00 80.00 92 ASN A CA 1
ATOM 747 C C . ASN A 1 92 ? 5.536 0.331 7.693 1.00 80.00 92 ASN A C 1
ATOM 749 O O . ASN A 1 92 ? 4.744 0.136 8.606 1.00 80.00 92 ASN A O 1
ATOM 753 N N . LEU A 1 93 ? 6.691 0.973 7.893 1.00 80.50 93 LEU A N 1
ATOM 754 C CA . LEU A 1 93 ? 7.075 1.492 9.211 1.00 80.50 93 LEU A CA 1
ATOM 755 C C . LEU A 1 93 ? 6.181 2.647 9.678 1.00 80.50 93 LEU A C 1
ATOM 757 O O . LEU A 1 93 ? 5.960 2.782 10.879 1.00 80.50 93 LEU A O 1
ATOM 761 N N . ALA A 1 94 ? 5.704 3.475 8.748 1.00 84.00 94 ALA A N 1
ATOM 762 C CA . ALA A 1 94 ? 4.875 4.633 9.056 1.00 84.00 94 ALA A CA 1
ATOM 763 C C . ALA A 1 94 ? 3.401 4.264 9.282 1.00 84.00 94 ALA A C 1
ATOM 765 O O . ALA A 1 94 ? 2.788 4.767 10.220 1.00 84.00 94 ALA A O 1
ATOM 766 N N . HIS A 1 95 ? 2.851 3.378 8.445 1.00 86.69 95 HIS A N 1
ATOM 767 C CA . HIS A 1 95 ? 1.401 3.208 8.317 1.00 86.69 95 HIS A CA 1
ATOM 768 C C . HIS A 1 95 ? 0.895 1.773 8.496 1.00 86.69 95 HIS A C 1
ATOM 770 O O . HIS A 1 95 ? -0.318 1.566 8.541 1.00 86.69 95 HIS A O 1
ATOM 776 N N . SER A 1 96 ? 1.775 0.771 8.616 1.00 85.81 96 SER A N 1
ATOM 777 C CA . SER A 1 96 ? 1.348 -0.625 8.762 1.00 85.81 96 SER A CA 1
ATOM 778 C C . SER A 1 96 ? 1.373 -1.103 10.214 1.00 85.81 96 SER A C 1
ATOM 780 O O . SER A 1 96 ? 2.368 -0.982 10.932 1.00 85.81 96 SER A O 1
ATOM 782 N N . MET A 1 97 ? 0.274 -1.719 10.652 1.00 88.38 97 MET A N 1
ATOM 783 C CA . MET A 1 97 ? 0.222 -2.481 11.905 1.00 88.38 97 MET A CA 1
ATOM 784 C C . MET A 1 97 ? 0.766 -3.898 11.727 1.00 88.38 97 MET A C 1
ATOM 786 O O . MET A 1 97 ? 1.401 -4.431 12.643 1.00 88.38 97 MET A O 1
ATOM 790 N N . ALA A 1 98 ? 0.509 -4.474 10.554 1.00 86.69 98 ALA A N 1
ATOM 791 C CA . ALA A 1 98 ? 1.066 -5.712 10.043 1.00 86.69 98 ALA A CA 1
ATOM 792 C C . ALA A 1 98 ? 0.749 -5.830 8.546 1.00 86.69 98 ALA A C 1
ATOM 794 O O . ALA A 1 98 ? -0.254 -5.289 8.077 1.00 86.69 98 ALA A O 1
ATOM 795 N N . SER A 1 99 ? 1.582 -6.569 7.817 1.00 86.62 99 SER A N 1
ATOM 796 C CA . SER A 1 99 ? 1.468 -6.704 6.364 1.00 86.62 99 SER A CA 1
ATOM 797 C C . SER A 1 99 ? 1.438 -8.169 5.961 1.00 86.62 99 SER A C 1
ATOM 799 O O . SER A 1 99 ? 2.281 -8.953 6.401 1.00 86.62 99 SER A O 1
ATOM 801 N N . VAL A 1 100 ? 0.479 -8.519 5.110 1.00 90.00 100 VAL A N 1
ATOM 802 C CA . VAL A 1 100 ? 0.292 -9.846 4.529 1.00 90.00 100 VAL A CA 1
ATOM 803 C C . VAL A 1 100 ? 0.309 -9.737 3.008 1.00 90.00 100 VAL A C 1
ATOM 805 O O . VAL A 1 100 ? -0.175 -8.768 2.426 1.00 90.00 100 VAL A O 1
ATOM 808 N N . ARG A 1 101 ? 0.912 -10.729 2.359 1.00 89.31 101 ARG A N 1
ATOM 809 C CA . ARG A 1 101 ? 1.129 -10.795 0.916 1.00 89.31 101 ARG A CA 1
ATOM 810 C C . ARG A 1 101 ? 0.483 -12.057 0.362 1.00 89.31 101 ARG A C 1
ATOM 812 O O . ARG A 1 101 ? 0.500 -13.088 1.033 1.00 89.31 101 ARG A O 1
ATOM 819 N N . TYR A 1 102 ? -0.030 -11.998 -0.860 1.00 87.88 102 TYR A N 1
ATOM 820 C CA . TYR A 1 102 ? -0.528 -13.179 -1.562 1.00 87.88 102 TYR A CA 1
ATOM 821 C C . TYR A 1 102 ? -0.127 -13.197 -3.042 1.00 87.88 102 TYR A C 1
ATOM 823 O O . TYR A 1 102 ? 0.355 -12.192 -3.570 1.00 87.88 102 TYR A O 1
ATOM 831 N N . ASP A 1 103 ? -0.240 -14.368 -3.675 1.00 84.12 103 ASP A N 1
ATOM 832 C CA . ASP A 1 103 ? 0.053 -14.602 -5.098 1.00 84.12 103 ASP A CA 1
ATOM 833 C C . ASP A 1 103 ? 1.451 -14.159 -5.582 1.00 84.12 103 ASP A C 1
ATOM 835 O O . ASP A 1 103 ? 1.676 -13.840 -6.752 1.00 84.12 103 ASP A O 1
ATOM 839 N N . ALA A 1 104 ? 2.460 -14.176 -4.704 1.00 75.44 104 ALA A N 1
ATOM 840 C CA . ALA A 1 104 ? 3.826 -13.885 -5.134 1.00 75.44 104 ALA A CA 1
ATOM 841 C C . ALA A 1 104 ? 4.356 -14.980 -6.080 1.00 75.44 104 ALA A C 1
ATOM 843 O O . ALA A 1 104 ? 4.400 -16.169 -5.728 1.00 75.44 104 ALA A O 1
ATOM 844 N N . SER A 1 105 ? 4.825 -14.567 -7.264 1.00 68.44 105 SER A N 1
ATOM 845 C CA . SER A 1 105 ? 5.497 -15.464 -8.210 1.00 68.44 105 SER A CA 1
ATOM 846 C C . SER A 1 105 ? 6.740 -16.112 -7.568 1.00 68.44 105 SER A C 1
ATOM 848 O O . SER A 1 105 ? 7.322 -15.532 -6.649 1.00 68.44 105 SER A O 1
ATOM 850 N N . PRO A 1 106 ? 7.209 -17.291 -8.021 1.00 68.06 106 PRO A N 1
ATOM 851 C CA . PRO A 1 106 ? 8.415 -17.916 -7.471 1.00 68.06 106 PRO A CA 1
ATOM 852 C C . PRO A 1 106 ? 9.668 -17.033 -7.555 1.00 68.06 106 PRO A C 1
ATOM 854 O O . PRO A 1 106 ? 10.519 -17.100 -6.671 1.00 68.06 106 PRO A O 1
ATOM 857 N N . GLU A 1 107 ? 9.787 -16.210 -8.598 1.00 67.25 107 GLU A N 1
ATOM 858 C CA . GLU A 1 107 ? 10.909 -15.285 -8.785 1.00 67.25 107 GLU A CA 1
ATOM 859 C C . GLU A 1 107 ? 10.815 -14.104 -7.816 1.00 67.25 107 GLU A C 1
ATOM 861 O O . GLU A 1 107 ? 11.766 -13.835 -7.082 1.00 67.25 107 GLU A O 1
ATOM 866 N N . THR A 1 108 ? 9.637 -13.477 -7.728 1.00 66.69 108 THR A N 1
ATOM 867 C CA . THR A 1 108 ? 9.350 -12.398 -6.771 1.00 66.69 108 THR A CA 1
ATOM 868 C C . THR A 1 108 ? 9.529 -12.886 -5.332 1.00 66.69 108 THR A C 1
ATOM 870 O O . THR A 1 108 ? 10.141 -12.198 -4.520 1.00 66.69 108 THR A O 1
ATOM 873 N N . ARG A 1 109 ? 9.080 -14.110 -5.025 1.00 69.25 109 ARG A N 1
ATOM 874 C CA . ARG A 1 109 ? 9.264 -14.771 -3.726 1.00 69.25 109 ARG A CA 1
ATOM 875 C C . ARG A 1 109 ? 10.746 -14.914 -3.382 1.00 69.25 109 ARG A C 1
ATOM 877 O O . ARG A 1 109 ? 11.152 -14.436 -2.333 1.00 69.25 109 ARG A O 1
ATOM 884 N N . ARG A 1 110 ? 11.562 -15.492 -4.273 1.00 69.19 110 ARG A N 1
ATOM 885 C CA . ARG A 1 110 ? 13.012 -15.664 -4.043 1.00 69.19 110 ARG A CA 1
ATOM 886 C C . ARG A 1 110 ? 13.734 -14.337 -3.832 1.00 69.19 110 ARG A C 1
ATOM 888 O O . ARG A 1 110 ? 14.679 -14.274 -3.050 1.00 69.19 110 ARG A O 1
ATOM 895 N N . GLN A 1 111 ? 13.323 -13.297 -4.554 1.00 68.25 111 GLN A N 1
ATOM 896 C CA . GLN A 1 111 ? 13.892 -11.964 -4.407 1.00 68.25 111 GLN A C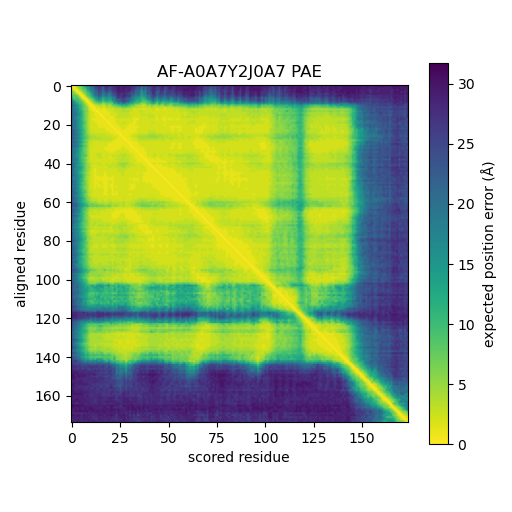A 1
ATOM 897 C C . GLN A 1 111 ? 13.517 -11.367 -3.039 1.00 68.25 111 GLN A C 1
ATOM 899 O O . GLN A 1 111 ? 14.403 -10.963 -2.296 1.00 68.25 111 GLN A O 1
ATOM 904 N N . ILE A 1 112 ? 12.237 -11.425 -2.648 1.00 66.69 112 ILE A N 1
ATOM 905 C CA . ILE A 1 112 ? 11.769 -10.990 -1.320 1.00 66.69 112 ILE A CA 1
ATOM 906 C C . ILE A 1 112 ? 12.473 -11.769 -0.198 1.00 66.69 112 ILE A C 1
ATOM 908 O O . ILE A 1 112 ? 12.930 -11.160 0.763 1.00 66.69 112 ILE A O 1
ATOM 912 N N . GLU A 1 113 ? 12.602 -13.092 -0.320 1.00 67.19 113 GLU A N 1
ATOM 913 C CA . GLU A 1 113 ? 13.289 -13.956 0.654 1.00 67.19 113 GLU A CA 1
ATOM 914 C C . GLU A 1 113 ? 14.781 -13.616 0.783 1.00 67.19 113 GLU A C 1
ATOM 916 O O . GLU A 1 113 ? 15.333 -13.619 1.885 1.00 67.19 113 GLU A O 1
ATOM 921 N N . ARG A 1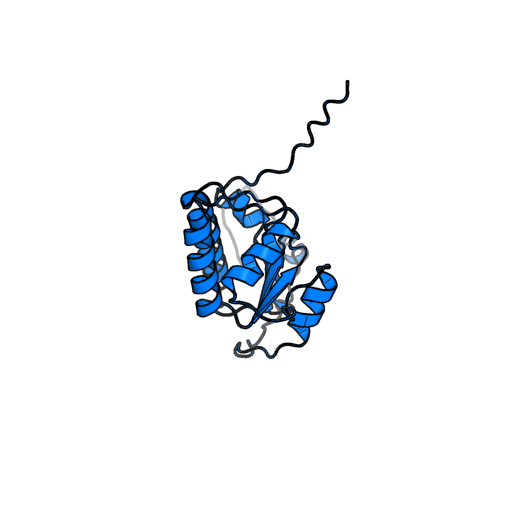 114 ? 15.444 -13.297 -0.336 1.00 66.19 114 ARG A N 1
ATOM 922 C CA . ARG A 1 114 ? 16.846 -12.861 -0.341 1.00 66.19 114 ARG A CA 1
ATOM 923 C C . ARG A 1 114 ? 17.006 -11.526 0.383 1.00 66.19 114 ARG A C 1
ATOM 925 O O . ARG A 1 114 ? 17.906 -11.399 1.209 1.00 66.19 114 ARG A O 1
ATOM 932 N N . ASP A 1 115 ? 16.149 -10.555 0.085 1.00 61.81 115 ASP A N 1
ATOM 933 C CA . ASP A 1 115 ? 16.182 -9.227 0.704 1.00 61.81 115 ASP A CA 1
ATOM 934 C C . ASP A 1 115 ? 15.739 -9.248 2.180 1.00 61.81 115 ASP A C 1
ATOM 936 O O . ASP A 1 115 ? 16.231 -8.451 2.980 1.00 61.81 115 ASP A O 1
ATOM 940 N N . ALA A 1 116 ? 14.875 -10.190 2.574 1.00 60.50 116 ALA A N 1
ATOM 941 C CA . ALA A 1 116 ? 14.501 -10.431 3.969 1.00 60.50 116 ALA A CA 1
ATOM 942 C C . ALA A 1 116 ? 15.634 -11.063 4.804 1.00 60.50 116 ALA A C 1
ATOM 944 O O . ALA A 1 116 ? 15.524 -11.108 6.027 1.00 60.50 116 ALA A O 1
ATOM 945 N N . GLY A 1 117 ? 16.727 -11.497 4.163 1.00 48.16 117 GLY A N 1
ATOM 946 C CA . GLY A 1 117 ? 17.895 -12.068 4.824 1.00 48.16 117 GLY A CA 1
ATOM 947 C C . GLY A 1 117 ? 17.625 -13.466 5.373 1.00 48.16 117 GLY A C 1
ATOM 948 O O . GLY A 1 117 ? 17.522 -13.627 6.578 1.00 48.16 117 GLY A O 1
ATOM 949 N N . THR A 1 118 ? 17.521 -14.462 4.484 1.00 43.91 118 THR A N 1
ATOM 950 C CA . THR A 1 118 ? 17.682 -15.914 4.748 1.00 43.91 118 THR A CA 1
ATOM 951 C C . THR A 1 118 ? 17.276 -16.419 6.143 1.00 43.91 118 THR A C 1
ATOM 953 O O . THR A 1 118 ? 18.127 -16.468 7.019 1.00 43.91 118 THR A O 1
ATOM 956 N N . GLU A 1 119 ? 16.032 -16.887 6.305 1.00 35.28 119 GLU A N 1
ATOM 957 C CA . GLU A 1 119 ? 15.645 -18.210 6.849 1.00 35.28 119 GLU A CA 1
ATOM 958 C C . GLU A 1 119 ? 14.108 -18.312 6.924 1.00 35.28 119 GLU A C 1
ATOM 960 O O . GLU A 1 119 ? 13.463 -17.396 7.415 1.00 35.28 119 GLU A O 1
ATOM 965 N N . ALA A 1 120 ? 13.556 -19.456 6.495 1.00 43.16 120 ALA A N 1
ATOM 966 C CA . ALA A 1 120 ? 12.214 -19.969 6.803 1.00 43.16 120 ALA A CA 1
ATOM 967 C C . ALA A 1 120 ? 10.971 -19.174 6.327 1.00 43.16 120 ALA A C 1
ATOM 969 O O . ALA A 1 120 ? 10.831 -17.981 6.543 1.00 43.16 120 ALA A O 1
ATOM 970 N N . PHE A 1 121 ? 10.037 -19.915 5.711 1.00 46.75 121 PHE A N 1
ATOM 971 C CA . PHE A 1 121 ? 8.591 -19.656 5.615 1.00 46.75 121 PHE A CA 1
ATOM 972 C C . PHE A 1 121 ? 8.140 -18.278 6.139 1.00 46.75 121 PHE A C 1
ATOM 974 O O . PHE A 1 121 ? 7.959 -18.121 7.345 1.00 46.75 121 PHE A O 1
ATOM 981 N N . ASP A 1 122 ? 7.935 -17.296 5.248 1.00 61.75 12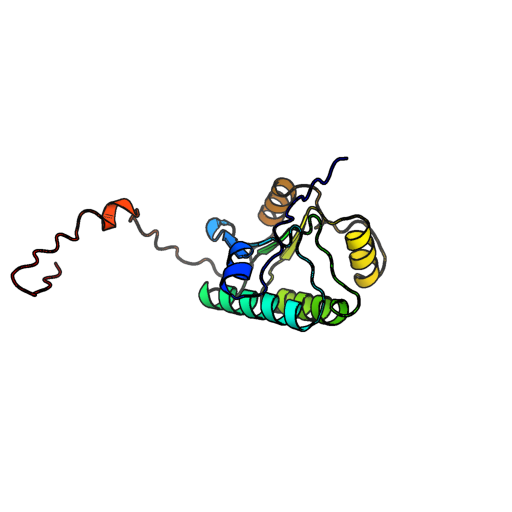2 ASP A N 1
ATOM 982 C CA . ASP A 1 122 ? 7.281 -16.036 5.625 1.00 61.75 122 ASP A CA 1
ATOM 983 C C . ASP A 1 122 ? 5.830 -16.370 6.028 1.00 61.75 122 ASP A C 1
ATOM 985 O O . ASP A 1 122 ? 5.023 -16.714 5.158 1.00 61.75 122 ASP A O 1
ATOM 989 N N . PRO A 1 123 ? 5.462 -16.301 7.326 1.00 69.62 123 PRO A N 1
ATOM 990 C CA . PRO A 1 123 ? 4.132 -16.688 7.799 1.00 69.62 123 PRO A CA 1
ATOM 991 C C . PRO A 1 123 ? 3.028 -15.747 7.299 1.00 69.62 123 PRO A C 1
ATOM 993 O O . PRO A 1 123 ? 1.848 -15.979 7.572 1.00 69.62 123 PRO A O 1
ATOM 996 N N . ASN A 1 124 ? 3.408 -14.668 6.615 1.00 81.06 124 ASN A N 1
ATOM 997 C CA . ASN A 1 124 ? 2.518 -13.681 6.041 1.00 81.06 124 ASN A CA 1
ATOM 998 C C . ASN A 1 124 ? 2.509 -13.732 4.503 1.00 81.06 124 ASN A C 1
ATOM 1000 O O . ASN A 1 124 ? 2.007 -12.793 3.887 1.00 81.06 124 ASN A O 1
ATOM 1004 N N . LEU A 1 125 ? 3.036 -14.794 3.878 1.00 82.12 125 LEU A N 1
ATOM 1005 C CA . LEU A 1 125 ? 2.912 -15.040 2.441 1.00 82.12 125 LEU A CA 1
ATOM 1006 C C . LEU A 1 125 ? 1.930 -16.186 2.164 1.00 82.12 125 LEU A C 1
ATOM 1008 O O . LEU A 1 125 ? 2.170 -17.332 2.540 1.00 82.12 125 LEU A O 1
ATOM 1012 N N . PHE A 1 126 ? 0.848 -15.880 1.455 1.00 85.38 126 PHE A N 1
ATOM 1013 C CA . PHE A 1 126 ? -0.214 -16.824 1.111 1.00 85.38 126 PHE A CA 1
ATOM 1014 C C . PHE A 1 126 ? -0.304 -17.043 -0.399 1.00 85.38 126 PHE A C 1
ATOM 1016 O O . PHE A 1 126 ? 0.253 -16.283 -1.192 1.00 85.38 126 PHE A O 1
ATOM 1023 N N . THR A 1 127 ? -1.003 -18.100 -0.799 1.00 83.19 127 THR A N 1
ATOM 1024 C CA . THR A 1 127 ? -1.410 -18.276 -2.196 1.00 83.19 127 THR A CA 1
ATOM 1025 C C . THR A 1 127 ? -2.669 -17.461 -2.453 1.00 83.19 127 THR A C 1
ATOM 1027 O O . THR A 1 127 ? -2.669 -16.652 -3.361 1.00 83.19 127 THR A O 1
ATOM 1030 N N . ASP A 1 128 ? -3.678 -17.576 -1.586 1.00 85.19 128 ASP A N 1
ATOM 1031 C CA . ASP A 1 128 ? -5.007 -17.012 -1.825 1.00 85.19 128 ASP A CA 1
ATOM 1032 C C . ASP A 1 128 ? -5.309 -15.766 -0.977 1.00 85.19 128 ASP A C 1
ATOM 1034 O O . ASP A 1 128 ? -4.944 -15.673 0.204 1.00 85.19 128 ASP A O 1
ATOM 1038 N N . ARG A 1 129 ? -6.088 -14.844 -1.556 1.00 89.94 129 ARG A N 1
ATOM 1039 C CA . ARG A 1 129 ? -6.563 -13.617 -0.897 1.00 89.94 129 ARG A CA 1
ATOM 1040 C C . ARG A 1 129 ? -7.359 -13.891 0.382 1.00 89.94 129 ARG A C 1
ATOM 1042 O O . ARG A 1 129 ? -7.150 -13.219 1.391 1.00 89.94 129 ARG A O 1
ATOM 1049 N N . ASP A 1 130 ? -8.268 -14.864 0.366 1.00 87.62 130 ASP A N 1
ATOM 1050 C CA . ASP A 1 130 ? -9.112 -15.174 1.529 1.00 87.62 130 ASP A CA 1
ATOM 1051 C C . ASP A 1 130 ? -8.296 -15.681 2.722 1.00 87.62 130 ASP A C 1
ATOM 1053 O O . ASP A 1 130 ? -8.538 -15.272 3.859 1.00 87.62 130 ASP A O 1
ATOM 1057 N N . ALA A 1 131 ? -7.274 -16.506 2.474 1.00 86.88 131 ALA A N 1
ATOM 1058 C CA . ALA A 1 131 ? -6.367 -16.972 3.520 1.00 86.88 131 ALA A CA 1
ATOM 1059 C C . ALA A 1 131 ? -5.549 -15.810 4.110 1.00 86.88 131 ALA A C 1
ATOM 1061 O O . ALA A 1 131 ? -5.408 -15.699 5.332 1.00 86.88 131 ALA A O 1
ATOM 1062 N N . ALA A 1 132 ? -5.080 -14.901 3.252 1.00 89.44 132 ALA A N 1
ATOM 1063 C CA . ALA A 1 132 ? -4.386 -13.690 3.670 1.00 89.44 132 ALA A CA 1
ATOM 1064 C C . ALA A 1 132 ? -5.275 -12.763 4.526 1.00 89.44 132 ALA A C 1
ATOM 1066 O O . ALA A 1 132 ? -4.851 -12.278 5.578 1.00 89.44 132 ALA A O 1
ATOM 1067 N N . MET A 1 133 ? -6.535 -12.572 4.131 1.00 88.19 133 MET A N 1
ATOM 1068 C CA . MET A 1 133 ? -7.522 -11.793 4.888 1.00 88.19 133 MET A CA 1
ATOM 1069 C C . MET A 1 133 ? -7.878 -12.437 6.231 1.00 88.19 133 MET A C 1
ATOM 1071 O O . MET A 1 133 ? -7.978 -11.746 7.253 1.00 88.19 133 MET A O 1
ATOM 1075 N N . ALA A 1 134 ? -8.033 -13.762 6.258 1.00 88.88 134 ALA A N 1
ATOM 1076 C CA . ALA A 1 134 ? -8.261 -14.506 7.490 1.00 88.88 134 ALA A CA 1
ATOM 1077 C C . ALA A 1 134 ? -7.088 -14.324 8.462 1.00 88.88 134 ALA A C 1
ATOM 1079 O O . ALA A 1 134 ? -7.302 -14.101 9.653 1.00 88.88 134 ALA A O 1
ATOM 1080 N N . ARG A 1 135 ? -5.847 -14.328 7.956 1.00 89.56 135 ARG A N 1
ATOM 1081 C CA . ARG A 1 135 ? -4.654 -14.073 8.765 1.00 89.56 135 ARG A CA 1
ATOM 1082 C C . ARG A 1 135 ? -4.670 -12.675 9.384 1.00 89.56 135 ARG A C 1
ATOM 1084 O O . ARG A 1 135 ? -4.456 -12.573 10.593 1.00 89.56 135 ARG A O 1
ATOM 1091 N N . LEU A 1 136 ? -4.961 -11.630 8.609 1.00 88.19 136 LEU A N 1
ATOM 1092 C CA . LEU A 1 136 ? -5.048 -10.256 9.126 1.00 88.19 136 LEU A CA 1
ATOM 1093 C C . LEU A 1 136 ? -6.111 -10.115 10.221 1.00 88.19 136 LEU A C 1
ATOM 1095 O O . LEU A 1 136 ? -5.860 -9.479 11.239 1.00 88.19 136 LEU A O 1
ATOM 1099 N N . SER A 1 137 ? -7.242 -10.807 10.075 1.00 86.38 137 SER A N 1
ATOM 1100 C CA . SER A 1 137 ? -8.334 -10.792 11.060 1.00 86.38 137 SER A CA 1
ATOM 1101 C C . SER A 1 1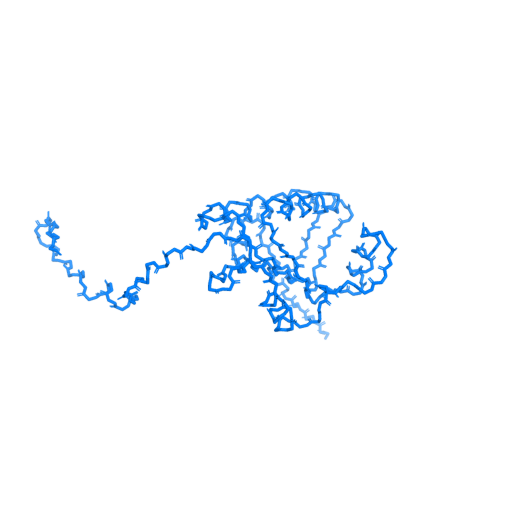37 ? -7.936 -11.363 12.433 1.00 86.38 137 SER A C 1
ATOM 1103 O O . SER A 1 137 ? -8.602 -11.098 13.428 1.00 86.38 137 SER A O 1
ATOM 1105 N N . THR A 1 138 ? -6.852 -12.146 12.509 1.00 87.00 138 THR A N 1
ATOM 1106 C CA . THR A 1 138 ? -6.315 -12.678 13.778 1.00 87.00 138 THR A CA 1
ATOM 1107 C C . THR A 1 138 ? -5.308 -11.750 14.459 1.00 87.00 138 THR A C 1
ATOM 1109 O O . THR A 1 138 ? -4.879 -12.031 15.579 1.00 87.00 138 THR A O 1
ATOM 1112 N N . MET A 1 139 ? -4.882 -10.675 13.790 1.00 87.19 139 MET A N 1
ATOM 1113 C CA . MET A 1 139 ? -3.834 -9.792 14.291 1.00 87.19 139 MET A CA 1
ATOM 1114 C C . MET A 1 139 ? -4.408 -8.693 15.196 1.00 87.19 139 MET A C 1
ATOM 1116 O O . MET A 1 139 ? -5.482 -8.161 14.924 1.00 87.19 139 MET A O 1
ATOM 1120 N N . PRO A 1 140 ? -3.704 -8.321 16.279 1.00 84.56 140 PRO A N 1
ATOM 1121 C CA . PRO A 1 140 ? -4.182 -7.288 17.186 1.00 84.56 140 PRO A CA 1
ATOM 1122 C C . PRO A 1 140 ? -4.106 -5.907 16.527 1.00 84.56 140 PRO A C 1
ATOM 1124 O O . PRO A 1 140 ? -3.040 -5.488 16.068 1.00 84.56 140 PRO A O 1
ATOM 1127 N N . SER A 1 141 ? -5.226 -5.183 16.527 1.00 86.81 141 SER A N 1
ATOM 1128 C CA . SER A 1 141 ? -5.248 -3.785 16.100 1.00 86.81 141 SER A CA 1
ATOM 1129 C C . SER A 1 141 ? -4.532 -2.891 17.110 1.00 86.81 141 SER A C 1
ATOM 1131 O O . SER A 1 141 ? -4.644 -3.064 18.326 1.00 86.81 141 SER A O 1
ATOM 1133 N N . LYS A 1 142 ? -3.784 -1.918 16.589 1.00 83.75 142 LYS A N 1
ATOM 1134 C CA . LYS A 1 142 ? -3.149 -0.836 17.354 1.00 83.75 142 LYS A CA 1
ATOM 1135 C C . LYS A 1 142 ? -3.911 0.484 17.224 1.00 83.75 142 LYS A C 1
ATOM 1137 O O . LYS A 1 142 ? -3.500 1.475 17.829 1.00 83.75 142 LYS A O 1
ATOM 1142 N N . ARG A 1 143 ? -4.992 0.528 16.438 1.00 78.12 143 ARG A N 1
ATOM 1143 C CA . ARG A 1 143 ? -5.810 1.733 16.299 1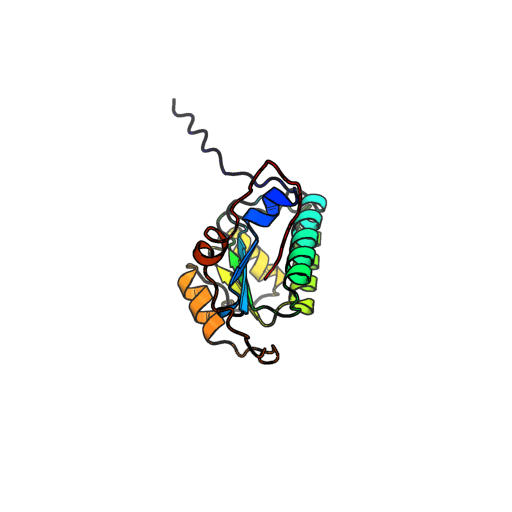.00 78.12 143 ARG A CA 1
ATOM 1144 C C . ARG A 1 143 ? -6.595 1.973 17.577 1.00 78.12 143 ARG A C 1
ATOM 1146 O O . ARG A 1 143 ? -7.030 1.051 18.265 1.00 78.12 143 ARG A O 1
ATOM 1153 N N . ARG A 1 144 ? -6.780 3.249 17.910 1.00 64.62 144 ARG A N 1
ATOM 1154 C CA . ARG A 1 144 ? -7.736 3.626 18.951 1.00 64.62 144 ARG A CA 1
ATOM 1155 C C . ARG A 1 144 ? -9.133 3.318 18.430 1.00 64.62 144 ARG A C 1
ATOM 1157 O O . ARG A 1 144 ? -9.464 3.743 17.329 1.00 64.62 144 ARG A O 1
ATOM 1164 N N . ALA A 1 145 ? -9.937 2.617 19.230 1.00 54.97 145 ALA A N 1
ATOM 1165 C CA . ALA A 1 145 ? -11.329 2.337 18.900 1.00 54.97 145 ALA A CA 1
ATOM 1166 C C . ALA A 1 145 ? -12.051 3.652 18.577 1.00 54.97 145 ALA A C 1
ATOM 1168 O O . ALA A 1 145 ? -12.266 4.494 19.453 1.00 54.97 145 ALA A O 1
ATOM 1169 N N . LYS A 1 146 ? -12.382 3.847 17.301 1.00 48.72 146 LYS A N 1
ATOM 1170 C CA . LYS A 1 146 ? -13.165 4.992 16.859 1.00 48.72 146 LYS A CA 1
ATOM 1171 C C . LYS A 1 146 ? -14.595 4.762 17.331 1.00 48.72 146 LYS A C 1
ATOM 1173 O O . LYS A 1 146 ? -15.153 3.689 17.111 1.00 48.72 146 LYS A O 1
ATOM 1178 N N . ILE A 1 147 ? -15.195 5.753 17.986 1.00 45.97 147 ILE A N 1
ATOM 1179 C CA . ILE A 1 147 ? -16.645 5.763 18.194 1.00 45.97 147 ILE A CA 1
ATOM 1180 C C . ILE A 1 147 ? -17.245 5.891 16.795 1.00 45.97 147 ILE A C 1
ATOM 1182 O O . ILE A 1 147 ? -17.251 6.973 16.208 1.00 45.97 147 ILE A O 1
ATOM 1186 N N . VAL A 1 148 ? -17.649 4.762 16.218 1.00 43.16 148 VAL A N 1
ATOM 1187 C CA . VAL A 1 148 ? -18.301 4.721 14.914 1.00 43.16 148 VAL A CA 1
ATOM 1188 C C . VAL A 1 148 ? -19.677 5.340 15.106 1.00 43.16 148 VAL A C 1
ATOM 1190 O O . VAL A 1 148 ? -20.589 4.704 15.626 1.00 43.16 148 VAL A O 1
ATOM 1193 N N . HIS A 1 149 ? -19.835 6.600 14.706 1.00 35.97 149 HIS A N 1
ATOM 1194 C CA . HIS A 1 149 ? -21.163 7.113 14.423 1.00 35.97 149 HIS A CA 1
ATOM 1195 C C . HIS A 1 149 ? -21.616 6.387 13.162 1.00 35.97 149 HIS A C 1
ATOM 1197 O O . HIS A 1 149 ? -21.169 6.728 12.074 1.00 35.97 149 HIS A O 1
ATOM 1203 N N . THR A 1 150 ? -22.428 5.339 13.304 1.00 35.62 150 THR A N 1
ATOM 1204 C CA . THR A 1 150 ? -23.072 4.682 12.165 1.00 35.62 150 THR A CA 1
ATOM 1205 C C . THR A 1 150 ? -23.916 5.743 11.457 1.00 35.62 150 THR A C 1
ATOM 1207 O O . THR A 1 150 ? -24.878 6.231 12.060 1.00 35.62 150 THR A O 1
ATOM 1210 N N . PRO A 1 151 ? -23.575 6.181 10.234 1.00 40.66 151 PRO A N 1
ATOM 1211 C CA . PRO A 1 151 ? -24.460 7.041 9.471 1.00 40.66 151 PRO A CA 1
ATOM 1212 C C . PRO A 1 151 ? -25.600 6.143 8.986 1.00 40.66 151 PRO A C 1
ATOM 1214 O O . PRO A 1 151 ? -25.373 5.206 8.226 1.00 40.66 151 PRO A O 1
ATOM 1217 N N . ASN A 1 152 ? -26.818 6.387 9.463 1.00 39.69 152 ASN A N 1
ATOM 1218 C CA . ASN A 1 152 ? -28.018 5.635 9.087 1.00 39.69 152 ASN A CA 1
ATOM 1219 C C . ASN A 1 152 ? -28.579 6.097 7.728 1.00 39.69 152 ASN A C 1
ATOM 1221 O O . ASN A 1 152 ? -29.781 6.297 7.598 1.00 39.69 152 ASN A O 1
ATOM 1225 N N . TYR A 1 153 ? -27.711 6.351 6.747 1.00 43.34 153 TYR A N 1
ATOM 1226 C CA . TYR A 1 153 ? -28.121 6.905 5.459 1.00 43.34 153 TYR A CA 1
ATOM 1227 C C . TYR A 1 153 ? -27.558 6.062 4.324 1.00 43.34 153 TYR A C 1
ATOM 1229 O O . TYR A 1 153 ? -26.344 5.906 4.166 1.00 43.34 153 TYR A O 1
ATOM 1237 N N . THR A 1 154 ? -28.466 5.511 3.531 1.00 44.72 154 THR A N 1
ATOM 1238 C CA . THR A 1 154 ? -28.167 4.820 2.284 1.00 44.72 154 THR A CA 1
ATOM 1239 C C . THR A 1 154 ? -28.138 5.827 1.136 1.00 44.72 154 THR A C 1
ATOM 1241 O O . THR A 1 154 ? -28.761 6.884 1.188 1.00 44.72 154 THR A O 1
ATOM 1244 N N . ARG A 1 155 ? -27.433 5.509 0.043 1.00 42.75 155 ARG A N 1
ATOM 1245 C CA . ARG A 1 155 ? -27.401 6.361 -1.163 1.00 42.75 155 ARG A CA 1
ATOM 1246 C C . ARG A 1 155 ? -28.800 6.585 -1.770 1.00 42.75 155 ARG A C 1
ATOM 1248 O O . ARG A 1 155 ? -28.970 7.530 -2.529 1.00 42.75 155 ARG A O 1
ATOM 1255 N N . ALA A 1 156 ? -29.778 5.741 -1.429 1.00 48.19 156 ALA A N 1
ATOM 1256 C CA . ALA A 1 156 ? -31.178 5.899 -1.812 1.00 48.19 156 ALA A CA 1
ATOM 1257 C C . ALA A 1 156 ? -31.874 7.057 -1.067 1.00 48.19 156 ALA A C 1
ATOM 1259 O O . ALA A 1 156 ? -32.707 7.724 -1.670 1.00 48.19 156 ALA A O 1
ATOM 1260 N N . ASP A 1 157 ? -31.464 7.376 0.168 1.00 48.16 157 ASP A N 1
ATOM 1261 C CA . ASP A 1 157 ? -32.045 8.477 0.958 1.00 48.16 157 ASP A CA 1
ATOM 1262 C C . ASP A 1 157 ? -31.682 9.867 0.399 1.00 48.16 157 ASP A C 1
ATOM 1264 O O . ASP A 1 157 ? -32.390 10.846 0.620 1.00 48.16 157 ASP A O 1
ATOM 1268 N N . PHE A 1 158 ? -30.588 9.970 -0.365 1.00 43.56 158 PHE A N 1
ATOM 1269 C CA . PHE A 1 158 ? -30.142 11.235 -0.962 1.00 43.56 158 PHE A CA 1
ATOM 1270 C C . PHE A 1 158 ? -30.836 11.583 -2.285 1.00 43.56 158 PHE A C 1
ATOM 1272 O O . PHE A 1 158 ? -30.814 12.744 -2.687 1.00 43.56 158 PHE A O 1
ATOM 1279 N N . VAL A 1 159 ? -31.433 10.611 -2.984 1.00 45.09 159 VAL A N 1
ATOM 1280 C CA . VAL A 1 159 ? -32.016 10.847 -4.318 1.00 45.09 159 VAL A CA 1
ATOM 1281 C C . VAL A 1 159 ? -33.444 11.400 -4.230 1.00 45.09 159 VAL A C 1
ATOM 1283 O O . VAL A 1 159 ? -33.865 12.112 -5.134 1.00 45.09 159 VAL A O 1
ATOM 1286 N N . GLU A 1 160 ? -34.172 11.157 -3.136 1.00 45.06 160 GLU A N 1
ATOM 1287 C CA . GLU A 1 160 ? -35.568 11.610 -3.002 1.00 45.06 160 GLU A CA 1
ATOM 1288 C C . GLU A 1 160 ? -35.740 13.085 -2.598 1.00 45.06 160 GLU A C 1
ATOM 1290 O O . GLU A 1 160 ? -36.846 13.606 -2.702 1.00 45.06 160 GLU A O 1
ATOM 1295 N N . ARG A 1 161 ? -34.687 13.791 -2.156 1.00 47.88 161 ARG A N 1
ATOM 1296 C CA . ARG A 1 161 ? -34.828 15.133 -1.543 1.00 47.88 161 ARG A CA 1
ATOM 1297 C C . ARG A 1 161 ? -34.186 16.276 -2.338 1.00 47.88 161 ARG A C 1
ATOM 1299 O O . ARG A 1 161 ? -33.873 17.319 -1.772 1.00 47.88 161 ARG A O 1
ATOM 1306 N N . ILE A 1 162 ? -34.001 16.102 -3.648 1.00 43.66 162 ILE A N 1
ATOM 1307 C CA . ILE A 1 162 ? -33.610 17.187 -4.561 1.00 43.66 162 ILE A CA 1
ATOM 1308 C C . ILE A 1 162 ? -34.647 17.285 -5.680 1.00 43.66 162 ILE A C 1
ATOM 1310 O O . ILE A 1 162 ? -34.507 16.666 -6.732 1.00 43.66 162 ILE A O 1
ATOM 1314 N N . GLU A 1 163 ? -35.681 18.094 -5.461 1.00 41.00 163 GLU A N 1
ATOM 1315 C CA . GLU A 1 163 ? -36.550 18.562 -6.537 1.00 41.00 163 GLU A CA 1
ATOM 1316 C C . GLU A 1 163 ? -36.078 19.963 -6.950 1.00 41.00 163 GLU A C 1
ATOM 1318 O O . GLU A 1 163 ? -36.197 20.937 -6.209 1.00 41.00 163 GLU A O 1
ATOM 1323 N N . PHE A 1 164 ? -35.446 20.059 -8.120 1.00 39.22 164 PHE A N 1
ATOM 1324 C CA . PHE A 1 164 ? -34.941 21.324 -8.650 1.00 39.22 164 PHE A CA 1
ATOM 1325 C C . PHE A 1 164 ? -36.075 22.036 -9.402 1.00 39.22 164 PHE A C 1
ATOM 1327 O O . PHE A 1 164 ? -36.291 21.802 -10.593 1.00 39.22 164 PHE A O 1
ATOM 1334 N N . LEU A 1 165 ? -36.815 22.909 -8.716 1.00 39.81 165 LEU A N 1
ATOM 1335 C CA . LEU A 1 165 ? -37.784 23.799 -9.361 1.00 39.81 165 LEU A CA 1
ATOM 1336 C C . LEU A 1 165 ? -37.019 24.925 -10.074 1.00 39.81 165 LEU A C 1
ATOM 1338 O O . LEU A 1 165 ? -36.582 25.901 -9.467 1.00 39.81 165 LEU A O 1
ATOM 1342 N N . MET A 1 166 ? -36.816 24.755 -11.382 1.00 41.25 166 MET A N 1
ATOM 1343 C CA . MET A 1 166 ? -35.976 25.612 -12.232 1.00 41.25 166 MET A CA 1
ATOM 1344 C C . MET A 1 166 ? -36.496 27.048 -12.455 1.00 41.25 166 MET A C 1
ATOM 1346 O O . MET A 1 166 ? -35.906 27.769 -13.258 1.00 41.25 166 MET A O 1
ATOM 1350 N N . GLU A 1 167 ? -37.550 27.495 -11.766 1.00 45.34 167 GLU A N 1
ATOM 1351 C CA . GLU A 1 167 ? -38.175 28.799 -12.041 1.00 45.34 167 GLU A CA 1
ATOM 1352 C C . GLU A 1 167 ? -37.802 29.929 -11.060 1.00 45.34 167 GLU A C 1
ATOM 1354 O O . GLU A 1 167 ? -37.768 31.078 -11.490 1.00 45.34 167 GLU A O 1
ATOM 1359 N N . ASP A 1 168 ? -37.384 29.651 -9.813 1.00 46.69 168 ASP A N 1
ATOM 1360 C CA . ASP A 1 168 ? -37.279 30.720 -8.789 1.00 46.69 168 ASP A CA 1
ATOM 1361 C C . ASP A 1 168 ? -35.909 30.935 -8.109 1.00 46.69 168 ASP A C 1
ATOM 1363 O O . ASP A 1 168 ? -35.770 31.847 -7.302 1.00 46.69 168 ASP A O 1
ATOM 1367 N N . ARG A 1 169 ? -34.852 30.177 -8.449 1.00 40.78 169 ARG A N 1
ATOM 1368 C CA . ARG A 1 169 ? -33.472 30.369 -7.918 1.00 40.78 169 ARG A CA 1
ATOM 1369 C C . ARG A 1 169 ? -33.393 30.721 -6.412 1.00 40.78 169 ARG A C 1
ATOM 1371 O O . ARG A 1 169 ? -32.648 31.621 -6.021 1.00 40.78 169 ARG A O 1
ATOM 1378 N N . ILE A 1 170 ? -34.084 29.970 -5.557 1.00 44.03 170 ILE A N 1
ATOM 1379 C CA . ILE A 1 170 ? -33.860 29.970 -4.103 1.00 44.03 170 ILE A CA 1
ATOM 1380 C C . ILE A 1 170 ? -33.719 28.518 -3.640 1.00 44.03 170 ILE A C 1
ATOM 1382 O O . ILE A 1 170 ? -34.503 27.660 -4.032 1.00 44.03 170 ILE A O 1
ATOM 1386 N N . MET A 1 171 ? -32.685 28.245 -2.839 1.00 33.75 171 MET A N 1
ATOM 1387 C CA . MET A 1 171 ? -32.459 26.953 -2.189 1.00 33.75 171 MET A CA 1
ATOM 1388 C C . MET A 1 171 ? -32.884 27.085 -0.728 1.00 33.75 171 MET A C 1
ATOM 1390 O O . MET A 1 171 ? -32.193 27.733 0.057 1.00 33.75 171 MET A O 1
ATOM 1394 N N . GLU A 1 172 ? -34.035 26.512 -0.387 1.00 33.25 172 GLU A N 1
ATOM 1395 C CA . GLU A 1 172 ? -34.486 26.361 0.995 1.00 33.25 172 GLU A CA 1
ATOM 1396 C C . GLU A 1 172 ? -34.003 25.003 1.523 1.00 33.25 172 GLU A C 1
ATOM 1398 O O . GLU A 1 172 ? -34.094 23.989 0.829 1.00 33.25 172 GLU A O 1
ATOM 1403 N N . VAL A 1 173 ? -33.424 25.000 2.725 1.00 34.28 173 VAL A N 1
ATOM 1404 C CA . VAL A 1 173 ? -32.915 23.804 3.405 1.00 34.28 173 VAL A CA 1
ATOM 1405 C C . VAL A 1 173 ? -33.654 23.704 4.736 1.00 34.28 173 VAL A C 1
ATOM 1407 O O . VAL A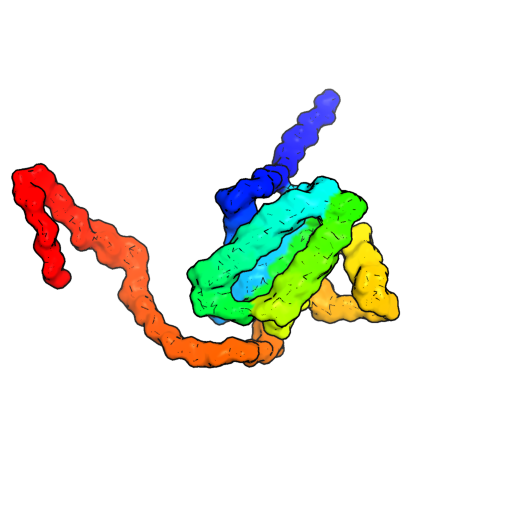 1 173 ? -33.469 24.576 5.583 1.00 34.28 173 VAL A O 1
ATOM 1410 N N . ASP A 1 174 ? -34.483 22.669 4.884 1.00 39.69 174 ASP A N 1
ATOM 1411 C CA . ASP A 1 174 ? -35.104 22.245 6.151 1.00 39.69 174 ASP A CA 1
ATOM 1412 C C . ASP A 1 174 ? -34.308 21.090 6.772 1.00 39.69 174 ASP A C 1
ATOM 1414 O O . ASP A 1 174 ? -34.123 20.057 6.067 1.00 39.69 174 ASP A O 1
#

Radius of gyration: 20.73 Å; Cα contacts (8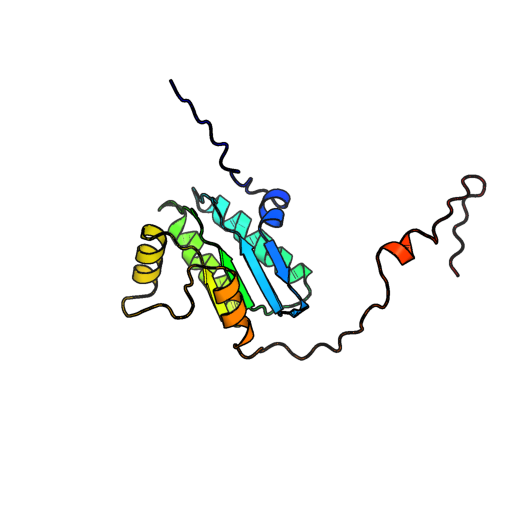 Å, |Δi|>4): 214; chains: 1; bounding box: 56×51×56 Å

Nearest PDB structures (foldseek):
  8tny-assembly1_A  TM=6.176E-01  e=1.837E-02  Homo sapiens
  6m36-assembly1_H  TM=6.420E-01  e=5.772E-01  Bacillus subtilis subsp. subtilis str. 168
  7xul-assembly1_A  TM=6.300E-01  e=6.145E-01  Homo sapiens
  2q3l-assembly2_A-2  TM=5.685E-01  e=1.574E+00  Shewanella loihica PV-4
  4ktw-assembly1_B  TM=3.933E-01  e=2.292E+00  Ceduovirus bIL67

Mean predicted aligned error: 12.14 Å

=== Feature glossary ===
Feature key, reading from the visual/contextual features back to the raw sequence:

Rendered structure images. Six rendered views show the 3D structure from the faces of a cube — i.e. along ±x, ±y, ±z. Rendering representation is drawn randomly per protein from cartoon (secondary-structure ribbons), sticks (backbone bonds), or molecular surface; coloring is either N→C rainbow (blue at the N-terminus through red at the C-terminus) or one color per chain.

Contact-map, Ramachandran, and PAE plots. The contact map is a binary N×N matrix image: pixel (i, j) is dark where Cα_i and Cα_j are within 8 Å and |i−j|>4. Because the |i−j|>4 filter removes local helical contacts, off-diagonal stripes parallel to the main diagonal indicate parallel β-sheets; stripes perpendicular to it indicate antiparallel β-sheets. The Ramachandran plot scatters every residue's (φ, ψ) pair against the sterically allowed regions. The PAE heatmap renders the predicted-aligned-error matrix.

InterPro / GO / CATH / organism. Database cross-references. InterPro integrates a dozen domain/family signature databases into unified entries with residue-range hits. GO terms attach function/process/location labels with evidence codes. CATH codes position the fold in a four-level structural taxonomy. Organism is the NCBI-taxonomy species name.

Nearest PDB structures. The Foldseek neighbor list gives the closest experimentally determined structures in the PDB, ranked by structural alignment. TM-score near 1 means near-identical fold; near 0.3 means only rough topology match. This is how one finds what a novel AlphaFold prediction most resembles in the solved-structure universe.

Predicted aligned error. PAE(i, j) answers: if I align the predicted and true structures on residue i, how far off (in Å) do I expect residue j to be? A block-diagonal PAE matrix wi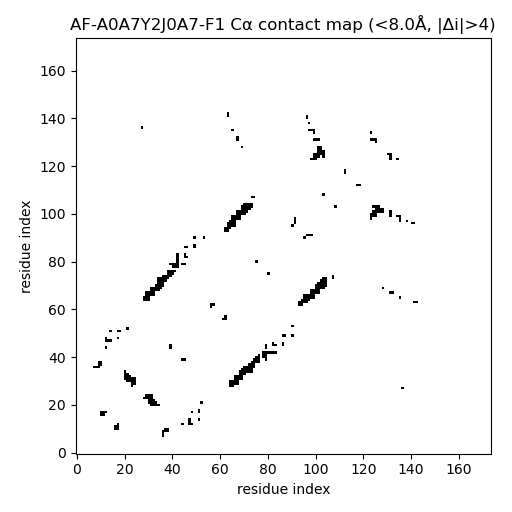th low values on the blocks and high values off-diagonal is the signature of a multi-domain protein with confidently predicted domains but uncertain inter-domain orientation.

Solvent-accessible surface area. Accessible surface area quantifies burial. A residue with SASA near zero is packed into the hydrophobic core; one with SASA >100 Å² sits on the surface. Computed here via the Shrake–Rupley numerical algorithm with a 1.4 Å probe.

B-factor. B-factor (Debye–Waller factor) reflects atomic displacement in the crystal lattice. It is an experimental observable (units Å²), not a prediction; low values mean the atom is pinned down, high values mean it moves or is heterogeneous across the crystal.

pLDDT. For AlphaFold models, the B-factor field carries pLDDT — the model's own estimate of local accuracy on a 0–100 scale. Regions with pLDDT<50 should be treated as essentially unmodeled; they often correspond to intrinsically disordered segments.

Backbone torsions (φ/ψ). φ (phi) and ψ (psi) are the two rotatable backbone dihedrals per residue: φ is the C(i-1)–N–Cα–C torsion, ψ is the N–Cα–C–N(i+1) torsion, both in degrees on (−180°, 180°]. α-helical residues cluster near (−60°, −45°); β-strand residues near (−120°, +130°). A Ramachandran plot is simply a scatter of (φ, ψ) for every residue.

Radius of gyration, Cα contacts, bounding box. Radius of gyration (Rg) is the root-mean-square distance of Cα atoms from their centroid — a single number for overall size and compactness. A globular domain of N residues has Rg ≈ 2.2·N^0.38 Å; an extended or disordered chain has a much larger Rg. The Cα contact count is the number of residue pairs whose Cα atoms are within 8 Å and are more than four positions apart in sequence — a standard proxy for tertiary packing density. The bounding box is the smallest axis-aligned box enclosing all Cα atoms.

Secondary structure (3-state, P-SEA). Three-state secondary structure (P-SEA) collapses the eight DSSP classes into helix (a), strand (b), and coil (c). P-SEA assigns these from Cα geometry alone — distances and angles — without requiring backbone oxygens, so it works on any Cα trace.

Secondary structure (8-state, DSSP). DSSP 8-state secondary structure assigns each residue one of H (α-helix), G (3₁₀-helix), I (π-helix), E (extended β-strand), B (isolated β-bridge), T (hydrogen-bonded turn), S (bend), or '-' (coil). The assignment is computed from backbone hydrogen-bond geometry via the Kabsch–Sander algorithm.

Foldseek 3Di. A 3Di character summarizes, for each residue, the relative orientation of the Cα frame of its nearest spatial neighbor. Because it encodes fold topology rather than chemistry, 3Di alignments detect remote structural similarity that sequence alignment misses.

mmCIF coordinates. The mmCIF block holds the 3D Cartesian coordinates of each backbone atom (N, Cα, C, O) in ångströms. mmCIF is the PDB's canonical archive format — a tagged-loop text representation of the atomic model.

Sequence. Sequence gives the chain of amino acids in standard one-letter code (A=alanine, C=cysteine, …, Y=tyrosine), read N→C. It is the only feature that is directly encoded by the gene; all structural features are derived from the folded form of this sequence.